Protein AF-A0A0B1SP02-F1 (afdb_monomer_lite)

pLDDT: mean 75.91, std 24.34, range [21.33, 97.94]

Radius of gyration: 20.71 Å; chains: 1; bounding box: 48×44×64 Å

Structure (mmCIF, N/CA/C/O backbone):
data_AF-A0A0B1SP02-F1
#
_entry.id   AF-A0A0B1SP02-F1
#
loop_
_atom_site.group_PDB
_atom_site.id
_atom_site.type_symbol
_atom_site.label_atom_id
_atom_site.label_alt_id
_atom_site.label_comp_id
_atom_site.label_asym_id
_atom_site.label_entity_id
_atom_site.label_seq_id
_atom_site.pdbx_PDB_ins_code
_atom_site.Cartn_x
_atom_site.Cartn_y
_atom_site.Cartn_z
_atom_site.occupancy
_atom_site.B_iso_or_equiv
_atom_site.auth_seq_id
_atom_site.auth_comp_id
_atom_site.auth_asym_id
_atom_site.auth_atom_id
_atom_site.pdbx_PDB_model_num
ATOM 1 N N . MET A 1 1 ? 10.614 -26.460 -30.421 1.00 48.06 1 MET A N 1
ATOM 2 C CA . MET A 1 1 ? 10.385 -26.130 -28.995 1.00 48.06 1 MET A CA 1
ATOM 3 C C . MET A 1 1 ? 10.003 -24.661 -28.765 1.00 48.06 1 MET A C 1
ATOM 5 O O . MET A 1 1 ? 9.219 -24.416 -27.858 1.00 48.06 1 MET A O 1
ATOM 9 N N . GLU A 1 2 ? 10.424 -23.706 -29.612 1.00 44.59 2 GLU A N 1
ATOM 10 C CA . GLU A 1 2 ? 9.964 -22.295 -29.597 1.00 44.59 2 GLU A CA 1
ATOM 11 C C . GLU A 1 2 ? 8.436 -22.105 -29.552 1.00 44.59 2 GLU A C 1
ATOM 13 O O . GLU A 1 2 ? 7.923 -21.327 -28.750 1.00 44.59 2 GLU A O 1
ATOM 18 N N . ARG A 1 3 ? 7.686 -22.821 -30.405 1.00 42.09 3 ARG A N 1
ATOM 19 C CA . ARG A 1 3 ? 6.238 -22.584 -30.576 1.00 42.09 3 ARG A CA 1
ATOM 20 C C . ARG A 1 3 ? 5.419 -22.915 -29.326 1.00 42.09 3 ARG A C 1
ATOM 22 O O . ARG A 1 3 ? 4.457 -22.214 -29.033 1.00 42.09 3 ARG A O 1
ATOM 29 N N . TYR A 1 4 ? 5.838 -23.922 -28.559 1.00 42.34 4 TYR A N 1
ATOM 30 C CA . TYR A 1 4 ? 5.204 -24.270 -27.285 1.00 42.34 4 TYR A CA 1
ATOM 31 C C . TYR A 1 4 ? 5.560 -23.269 -26.181 1.00 42.34 4 TYR A C 1
ATOM 33 O O . TYR A 1 4 ? 4.710 -22.970 -25.352 1.00 42.34 4 TYR A O 1
ATOM 41 N N . ARG A 1 5 ? 6.765 -22.675 -26.207 1.00 42.66 5 ARG A N 1
ATOM 42 C CA . ARG A 1 5 ? 7.160 -21.605 -25.274 1.00 42.66 5 ARG A CA 1
ATOM 43 C C . ARG A 1 5 ? 6.359 -20.318 -25.497 1.00 42.66 5 ARG A C 1
ATOM 45 O O . ARG A 1 5 ? 5.855 -19.763 -24.529 1.00 42.66 5 ARG A O 1
ATOM 52 N N . CYS A 1 6 ? 6.161 -19.881 -26.745 1.00 40.31 6 CYS A N 1
ATOM 53 C CA . CYS A 1 6 ? 5.329 -18.704 -27.044 1.00 40.31 6 CYS A CA 1
ATOM 54 C C . CYS A 1 6 ? 3.848 -18.906 -26.692 1.00 40.31 6 CYS A C 1
ATOM 56 O O . CYS A 1 6 ? 3.202 -17.977 -26.209 1.00 40.31 6 CYS A O 1
ATOM 58 N N . LEU A 1 7 ? 3.307 -20.107 -26.923 1.00 40.38 7 LEU A N 1
ATOM 59 C CA . LEU A 1 7 ? 1.920 -20.426 -26.584 1.00 40.38 7 LEU A CA 1
ATOM 60 C C . LEU A 1 7 ? 1.717 -20.477 -25.062 1.00 40.38 7 LEU A C 1
ATOM 62 O O . LEU A 1 7 ? 0.744 -19.922 -24.563 1.00 40.38 7 LEU A O 1
ATOM 66 N N . LEU A 1 8 ? 2.669 -21.057 -24.322 1.00 42.16 8 LEU A N 1
ATOM 67 C CA . LEU A 1 8 ? 2.633 -21.104 -22.860 1.00 42.16 8 LEU A CA 1
ATOM 68 C C . LEU A 1 8 ? 2.745 -19.700 -22.241 1.00 42.16 8 LEU A C 1
ATOM 70 O O . LEU A 1 8 ? 1.997 -19.386 -21.323 1.00 42.16 8 LEU A O 1
ATOM 74 N N . ILE A 1 9 ? 3.604 -18.826 -22.786 1.00 46.38 9 ILE A N 1
ATOM 75 C CA . ILE A 1 9 ? 3.712 -17.419 -22.356 1.00 46.38 9 ILE A CA 1
ATOM 76 C C . ILE A 1 9 ? 2.399 -16.666 -22.612 1.00 46.38 9 ILE A C 1
ATOM 78 O O . ILE A 1 9 ? 1.933 -15.949 -21.731 1.00 46.38 9 ILE A O 1
ATOM 82 N N . ARG A 1 10 ? 1.761 -16.858 -23.777 1.00 40.66 10 ARG A N 1
ATOM 83 C CA . ARG A 1 10 ? 0.455 -16.243 -24.083 1.00 40.66 10 ARG A CA 1
ATOM 84 C C . ARG A 1 10 ? -0.659 -16.744 -23.162 1.00 40.66 10 ARG A C 1
ATOM 86 O O . ARG A 1 10 ? -1.484 -15.941 -22.744 1.00 40.66 10 ARG A O 1
ATOM 93 N N . ILE A 1 11 ? -0.671 -18.032 -22.821 1.00 43.53 11 ILE A N 1
ATOM 94 C CA . ILE A 1 11 ? -1.658 -18.618 -21.901 1.00 43.53 11 ILE A CA 1
ATOM 95 C C . ILE A 1 11 ? -1.438 -18.116 -20.466 1.00 43.53 11 ILE A C 1
ATOM 97 O O . ILE A 1 11 ? -2.407 -17.757 -19.805 1.00 43.53 11 ILE A O 1
ATOM 101 N N . ILE A 1 12 ? -0.188 -18.001 -20.002 1.00 46.59 12 ILE A N 1
ATOM 102 C CA . ILE A 1 12 ? 0.132 -17.433 -18.681 1.00 46.59 12 ILE A CA 1
ATOM 103 C C . ILE A 1 12 ? -0.266 -15.951 -18.611 1.00 46.59 12 ILE A C 1
ATOM 105 O 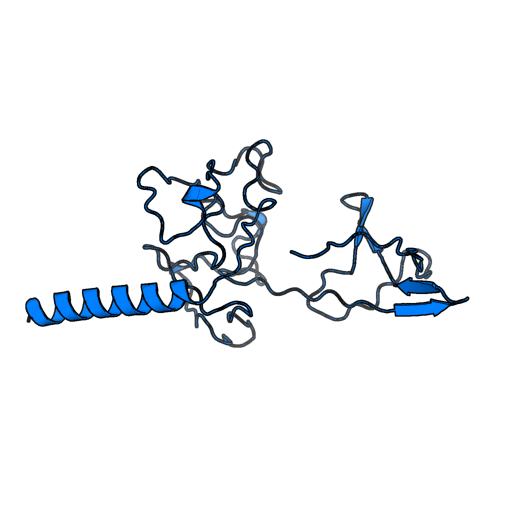O . ILE A 1 12 ?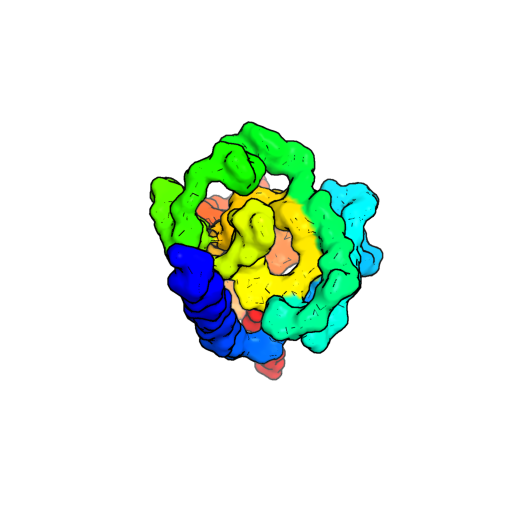 -0.875 -15.544 -17.623 1.00 46.59 12 ILE A O 1
ATOM 109 N N . LEU A 1 13 ? -0.009 -15.163 -19.667 1.00 45.91 13 LEU A N 1
ATOM 110 C CA . LEU A 1 13 ? -0.479 -13.773 -19.756 1.00 45.91 13 LEU A CA 1
ATOM 111 C C . LEU A 1 13 ? -2.013 -13.697 -19.703 1.00 45.91 13 LEU A C 1
ATOM 113 O O . LEU A 1 13 ? -2.569 -12.890 -18.970 1.00 45.91 13 LEU A O 1
ATOM 117 N N . LEU A 1 14 ? -2.712 -14.557 -20.449 1.00 39.19 14 LEU A N 1
ATOM 118 C CA . LEU A 1 14 ? -4.178 -14.582 -20.487 1.00 39.19 14 LEU A CA 1
ATOM 119 C C . LEU A 1 14 ? -4.796 -15.006 -19.145 1.00 39.19 14 LEU A C 1
ATOM 121 O O . LEU A 1 14 ? -5.800 -14.429 -18.732 1.00 39.19 14 LEU A O 1
ATOM 125 N N . MET A 1 15 ? -4.188 -15.958 -18.431 1.00 37.66 15 MET A N 1
ATOM 126 C CA . MET A 1 15 ? -4.639 -16.371 -17.096 1.00 37.66 15 MET A CA 1
ATOM 127 C C . MET A 1 15 ? -4.336 -15.314 -16.022 1.00 37.66 15 MET A C 1
ATOM 129 O O . MET A 1 15 ? -5.154 -15.122 -15.121 1.00 37.66 15 MET A O 1
ATOM 133 N N . SER A 1 16 ? -3.221 -14.575 -16.125 1.00 45.53 16 SER A N 1
ATOM 134 C CA . SER A 1 16 ? -2.944 -13.453 -15.214 1.00 45.53 16 SER A CA 1
ATOM 135 C C . SER A 1 16 ? -3.920 -12.294 -15.447 1.00 45.53 16 SER A C 1
ATOM 137 O O . SER A 1 16 ? -4.426 -11.717 -14.487 1.00 45.53 16 SER A O 1
ATOM 139 N N . VAL A 1 17 ? -4.260 -12.004 -16.708 1.00 44.41 17 VAL A N 1
ATOM 140 C CA . VAL A 1 17 ? -5.258 -10.989 -17.083 1.00 44.41 17 VAL A CA 1
ATOM 141 C C . VAL A 1 17 ? -6.661 -11.370 -16.590 1.00 44.41 17 VAL A C 1
ATOM 143 O O . VAL A 1 17 ? -7.401 -10.497 -16.137 1.00 44.41 17 VAL A O 1
ATOM 146 N N . TRP A 1 18 ? -7.018 -12.660 -16.587 1.00 38.94 18 TRP A N 1
ATOM 147 C CA . TRP A 1 18 ? -8.328 -13.117 -16.105 1.00 38.94 18 TRP A CA 1
ATOM 148 C C . TRP A 1 18 ? -8.508 -12.929 -14.591 1.00 38.94 18 TRP A C 1
ATOM 150 O O . TRP A 1 18 ? -9.568 -12.480 -14.152 1.00 38.94 18 TRP A O 1
ATOM 160 N N . ASN A 1 19 ? -7.467 -13.166 -13.784 1.00 44.78 19 ASN A N 1
ATOM 161 C CA . ASN A 1 19 ? -7.526 -12.889 -12.342 1.00 44.78 19 ASN A CA 1
ATOM 162 C C . ASN A 1 19 ? -7.649 -11.385 -12.026 1.00 44.78 19 ASN A C 1
ATOM 164 O O . ASN A 1 19 ? -8.236 -11.021 -11.009 1.00 44.78 19 ASN A O 1
ATOM 168 N N . HIS A 1 20 ? -7.173 -10.500 -12.909 1.00 48.28 20 HIS A N 1
ATOM 169 C CA . HIS A 1 20 ? -7.352 -9.051 -12.763 1.00 48.28 20 HIS A CA 1
ATOM 170 C C . HIS A 1 20 ? -8.767 -8.560 -13.099 1.00 48.28 20 HIS A C 1
ATOM 172 O O . HIS A 1 20 ? -9.201 -7.544 -12.555 1.00 48.28 20 HIS A O 1
ATOM 178 N N . LEU A 1 21 ? -9.496 -9.264 -13.970 1.00 46.44 21 LEU A N 1
ATOM 179 C CA . LEU A 1 21 ? -10.847 -8.882 -14.400 1.00 46.44 21 LEU A CA 1
ATOM 180 C C . LEU A 1 21 ? -11.916 -9.092 -13.315 1.00 46.44 21 LEU A C 1
ATOM 182 O O . LEU A 1 21 ? -12.944 -8.422 -13.350 1.00 46.44 21 LEU A O 1
ATOM 186 N N . LEU A 1 22 ? -11.675 -9.969 -12.335 1.00 46.00 22 LEU A N 1
ATOM 187 C CA . LEU A 1 22 ? -12.639 -10.287 -11.271 1.00 46.00 22 LEU A CA 1
ATOM 188 C C . LEU A 1 22 ? -12.613 -9.308 -10.085 1.00 46.00 22 LEU A C 1
ATOM 190 O O . LEU A 1 22 ? -13.524 -9.314 -9.261 1.00 46.00 22 LEU A O 1
ATOM 194 N N . CYS A 1 23 ? -11.619 -8.420 -10.007 1.00 49.22 23 CYS A N 1
ATOM 195 C CA . CYS A 1 23 ? -11.538 -7.395 -8.966 1.00 49.22 23 CYS A CA 1
ATOM 196 C C . CYS A 1 23 ? -12.278 -6.111 -9.395 1.00 49.22 23 CYS A C 1
ATOM 198 O O . CYS A 1 23 ? -11.725 -5.011 -9.419 1.00 49.22 23 CYS A O 1
ATOM 200 N N . THR A 1 24 ? -13.549 -6.239 -9.783 1.00 50.03 24 THR A N 1
ATOM 201 C CA . THR A 1 24 ? -14.424 -5.102 -10.099 1.00 50.03 24 THR A CA 1
ATOM 202 C C . THR A 1 24 ? -14.937 -4.440 -8.824 1.00 50.03 24 THR A C 1
ATOM 204 O O . THR A 1 24 ? -16.084 -4.627 -8.428 1.00 50.03 24 THR A O 1
ATOM 207 N N . ALA A 1 25 ? -14.110 -3.597 -8.212 1.00 49.59 25 ALA A N 1
ATOM 208 C CA . ALA A 1 25 ? -14.614 -2.487 -7.415 1.00 49.59 25 ALA A CA 1
ATOM 209 C C . ALA A 1 25 ? -14.549 -1.219 -8.278 1.00 49.59 25 ALA A C 1
ATOM 211 O O . ALA A 1 25 ? -13.492 -0.840 -8.779 1.00 49.59 25 ALA A O 1
ATOM 212 N N . LYS A 1 26 ? -15.688 -0.540 -8.460 1.00 53.91 26 LYS A N 1
ATOM 213 C CA . LYS A 1 26 ? -15.774 0.785 -9.109 1.00 53.91 26 LYS A CA 1
ATOM 214 C C . LYS A 1 26 ? -15.069 1.897 -8.308 1.00 53.91 26 LYS A C 1
ATOM 216 O O . LYS A 1 26 ? -15.103 3.048 -8.727 1.00 53.91 26 LYS A O 1
ATOM 221 N N . MET A 1 27 ? -14.439 1.576 -7.177 1.00 67.12 27 MET A N 1
ATOM 222 C CA . MET A 1 27 ? -13.755 2.545 -6.327 1.00 67.12 27 MET A CA 1
ATOM 223 C C . MET A 1 27 ? -12.304 2.710 -6.770 1.00 67.12 27 MET A C 1
ATOM 225 O O . MET A 1 27 ? -11.478 1.809 -6.632 1.00 67.12 27 MET A O 1
ATOM 229 N N . ILE A 1 28 ? -12.003 3.880 -7.326 1.00 83.62 28 ILE A N 1
ATOM 230 C CA . ILE A 1 28 ? -10.641 4.296 -7.645 1.00 83.62 28 ILE A CA 1
ATOM 231 C C . ILE A 1 28 ? -10.053 4.934 -6.386 1.00 83.62 28 ILE A C 1
ATOM 233 O O . ILE A 1 28 ? -10.572 5.937 -5.900 1.00 83.62 28 ILE A O 1
ATOM 237 N N . HIS A 1 29 ? -8.947 4.391 -5.875 1.00 89.44 29 HIS A N 1
ATOM 238 C CA . HIS A 1 29 ? -8.263 4.973 -4.717 1.00 89.44 29 HIS A CA 1
ATOM 239 C C . HIS A 1 29 ? -7.781 6.402 -5.030 1.00 89.44 29 HIS A C 1
ATOM 241 O O . HIS A 1 29 ? -7.229 6.676 -6.099 1.00 89.44 29 HIS A O 1
ATOM 247 N N . LYS A 1 30 ? -8.024 7.342 -4.109 1.00 89.44 30 LYS A N 1
ATOM 24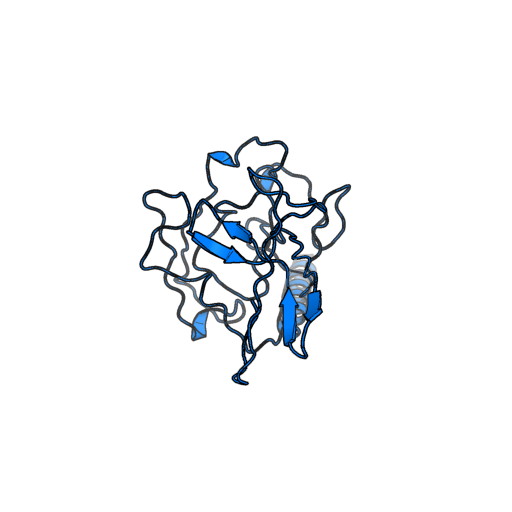8 C CA . LYS A 1 30 ? -7.639 8.762 -4.253 1.00 89.44 30 LYS A CA 1
ATOM 249 C C . LYS A 1 30 ? -6.462 9.125 -3.352 1.00 89.44 30 LYS A C 1
ATOM 251 O O . LYS A 1 30 ? -5.454 9.635 -3.832 1.00 89.44 30 LYS A O 1
ATOM 256 N N . LYS A 1 31 ? -6.534 8.755 -2.068 1.00 88.44 31 LYS A N 1
ATOM 257 C CA . LYS A 1 31 ? -5.487 9.034 -1.065 1.00 88.44 31 LYS A CA 1
ATOM 258 C C . LYS A 1 31 ? -4.115 8.468 -1.452 1.00 88.44 31 LYS A C 1
ATOM 260 O O . LYS A 1 31 ? -3.083 9.055 -1.146 1.00 88.44 31 LYS A O 1
ATOM 265 N N . CYS A 1 32 ? -4.082 7.347 -2.172 1.00 89.81 32 CYS A N 1
ATOM 266 C CA . CYS A 1 32 ? -2.833 6.712 -2.594 1.00 89.81 32 CYS A CA 1
ATOM 267 C C . CYS A 1 32 ? -2.191 7.344 -3.843 1.00 89.81 32 CYS A C 1
ATOM 269 O O . CYS A 1 32 ? -1.170 6.828 -4.290 1.00 89.81 32 CYS A O 1
ATOM 271 N N . ARG A 1 33 ? -2.755 8.420 -4.409 1.00 93.94 33 ARG A N 1
ATOM 272 C CA . ARG A 1 33 ? -2.275 9.087 -5.638 1.00 93.94 33 ARG A CA 1
ATOM 273 C C . ARG A 1 33 ? -2.034 10.591 -5.484 1.00 93.94 33 ARG A C 1
ATOM 275 O O . ARG A 1 33 ? -1.841 11.268 -6.480 1.00 93.94 33 ARG A O 1
ATOM 282 N N . VAL A 1 34 ? -2.041 11.107 -4.259 1.00 92.69 34 VAL A N 1
ATOM 283 C CA . VAL A 1 34 ? -1.792 12.527 -3.963 1.00 92.69 34 VAL A CA 1
ATOM 284 C C . VAL A 1 34 ? -0.390 12.934 -4.452 1.00 92.69 34 VAL A C 1
ATOM 286 O O . VAL A 1 34 ? 0.593 12.291 -4.080 1.00 92.69 34 VAL A O 1
ATOM 289 N N . THR A 1 35 ? -0.298 13.958 -5.307 1.00 93.94 35 THR A N 1
ATOM 290 C CA . THR A 1 35 ? 0.947 14.370 -5.996 1.00 93.94 35 THR A CA 1
ATOM 291 C C . THR A 1 35 ? 1.489 15.728 -5.558 1.00 93.94 35 THR A C 1
ATOM 293 O O . THR A 1 35 ? 2.635 16.044 -5.851 1.00 93.94 35 THR A O 1
ATOM 296 N N . ASP A 1 36 ? 0.671 16.545 -4.906 1.00 94.25 36 ASP A N 1
ATOM 297 C CA . ASP A 1 36 ? 0.972 17.913 -4.468 1.00 94.25 36 ASP A CA 1
ATOM 298 C C . ASP A 1 36 ? 1.829 17.969 -3.196 1.00 94.25 36 ASP A C 1
ATOM 300 O O . ASP A 1 36 ? 2.433 18.998 -2.897 1.00 94.25 36 ASP A O 1
ATOM 304 N N . VAL A 1 37 ? 1.947 16.850 -2.479 1.00 93.56 37 VAL A N 1
ATOM 305 C CA . VAL A 1 37 ? 2.793 16.718 -1.287 1.00 93.56 37 VAL A CA 1
ATOM 306 C C . VAL A 1 37 ? 3.823 15.599 -1.460 1.00 93.56 37 VAL A C 1
ATOM 308 O O . VAL A 1 37 ? 3.554 14.609 -2.153 1.00 93.56 37 VAL A O 1
ATOM 311 N N . PRO A 1 38 ? 5.006 15.709 -0.825 1.00 94.88 38 PRO A N 1
ATOM 312 C CA . PRO A 1 38 ? 5.968 14.620 -0.825 1.00 94.88 38 PRO A CA 1
ATOM 313 C C . PRO A 1 38 ? 5.382 13.394 -0.119 1.00 94.88 38 PRO A C 1
ATOM 315 O O . PRO A 1 38 ? 4.604 13.489 0.834 1.00 94.88 38 PRO A O 1
ATOM 318 N N . TYR A 1 39 ? 5.790 12.213 -0.570 1.00 94.62 39 TYR A N 1
ATOM 319 C CA . TYR A 1 39 ? 5.415 10.952 0.039 1.00 94.62 39 TYR A CA 1
ATOM 320 C C . TYR A 1 39 ? 5.843 10.919 1.510 1.00 94.62 39 TYR A C 1
ATOM 322 O O . TYR A 1 39 ? 6.894 11.448 1.881 1.00 94.62 39 TYR A O 1
ATOM 330 N N . LEU A 1 40 ? 5.028 10.278 2.347 1.00 89.75 40 LEU A N 1
ATOM 331 C CA . LEU A 1 40 ? 5.180 10.256 3.799 1.00 89.75 40 LEU A CA 1
ATOM 332 C C . LEU A 1 40 ? 6.626 9.951 4.236 1.00 89.75 40 LEU A C 1
ATOM 334 O O . LEU A 1 40 ? 7.206 8.948 3.824 1.00 89.75 40 LEU A O 1
ATOM 338 N N . ARG A 1 41 ? 7.180 10.812 5.104 1.00 87.12 41 ARG A N 1
ATOM 339 C CA . ARG A 1 41 ? 8.559 10.756 5.645 1.00 87.12 41 ARG A CA 1
ATOM 340 C C . ARG A 1 41 ? 9.686 10.856 4.605 1.00 87.12 41 ARG A C 1
ATOM 342 O O . ARG A 1 41 ? 10.856 10.740 4.966 1.00 87.12 41 ARG A O 1
ATOM 349 N N . SER A 1 42 ? 9.366 11.135 3.346 1.00 91.50 42 SER A N 1
ATOM 350 C CA . SER A 1 42 ? 10.348 11.526 2.337 1.00 91.50 42 SER A CA 1
ATOM 351 C C . SER A 1 42 ? 10.539 13.048 2.334 1.00 91.50 42 SER A C 1
ATOM 353 O O . SER A 1 42 ? 9.638 13.795 2.709 1.00 91.50 42 SER A O 1
ATOM 355 N N . LYS A 1 43 ? 11.721 13.520 1.915 1.00 88.19 43 LYS A N 1
ATOM 356 C CA . LYS A 1 43 ? 11.994 14.964 1.788 1.00 88.19 43 LYS A CA 1
ATOM 357 C C . LYS A 1 43 ? 11.531 15.538 0.447 1.00 88.19 43 LYS A C 1
ATOM 359 O O . LYS A 1 43 ? 11.147 16.696 0.384 1.00 88.19 43 LYS A O 1
ATOM 364 N N . ASN A 1 44 ? 11.621 14.751 -0.622 1.00 93.94 44 ASN A N 1
ATOM 365 C CA . ASN A 1 44 ? 11.490 15.232 -1.999 1.00 93.94 44 ASN A CA 1
ATOM 366 C C . ASN A 1 44 ? 10.991 14.154 -2.979 1.00 93.94 44 ASN A C 1
ATOM 368 O O . ASN A 1 44 ? 11.209 14.278 -4.182 1.00 93.94 44 ASN A O 1
ATOM 372 N N . VAL A 1 45 ? 10.358 13.082 -2.491 1.00 96.44 45 VAL A N 1
ATOM 373 C CA . VAL A 1 45 ? 9.812 12.036 -3.366 1.00 96.44 45 VAL A CA 1
ATOM 374 C C . VAL A 1 45 ? 8.344 12.326 -3.607 1.00 96.44 45 VAL A C 1
ATOM 376 O O . VAL A 1 45 ? 7.543 12.249 -2.684 1.00 96.44 45 VAL A O 1
ATOM 379 N N . PHE A 1 46 ? 7.982 12.627 -4.846 1.00 97.12 46 PHE A N 1
ATOM 380 C CA . PHE A 1 46 ? 6.600 12.877 -5.247 1.00 97.12 46 PHE A CA 1
ATOM 381 C C . PHE A 1 46 ? 6.072 11.704 -6.060 1.00 97.12 46 PHE A C 1
ATOM 383 O O . PHE A 1 46 ? 6.829 11.020 -6.748 1.00 97.12 46 PHE A O 1
ATOM 390 N N . ARG A 1 47 ? 4.767 11.453 -5.978 1.00 97.62 47 ARG A N 1
ATOM 391 C CA . ARG A 1 47 ? 4.133 10.439 -6.821 1.00 97.62 47 ARG A CA 1
ATOM 392 C C . ARG A 1 47 ? 4.061 10.939 -8.261 1.00 97.62 47 ARG A C 1
ATOM 394 O O . ARG A 1 47 ? 3.791 12.110 -8.506 1.00 97.62 47 ARG A O 1
ATOM 401 N N . PHE A 1 48 ? 4.248 10.033 -9.211 1.00 97.94 48 PHE A N 1
ATOM 402 C CA . PHE A 1 48 ? 3.921 10.271 -10.610 1.00 97.94 48 PHE A CA 1
ATOM 403 C C . PHE A 1 48 ? 2.407 10.448 -10.760 1.00 97.94 48 PHE A C 1
ATOM 405 O O . PHE A 1 48 ? 1.632 9.683 -10.181 1.00 97.94 48 PHE A O 1
ATOM 412 N N . ASN A 1 49 ? 1.983 11.442 -11.539 1.00 97.50 49 ASN A N 1
ATOM 413 C CA . ASN A 1 49 ? 0.566 11.705 -11.750 1.00 97.50 49 ASN A CA 1
ATOM 414 C C . ASN A 1 49 ? -0.092 10.561 -12.530 1.00 97.50 49 ASN A C 1
ATOM 416 O O . ASN A 1 49 ? 0.304 10.246 -13.650 1.00 97.50 49 ASN A O 1
ATOM 420 N N . VAL A 1 50 ? -1.116 9.947 -11.944 1.00 97.50 50 VAL A N 1
ATOM 421 C CA . VAL A 1 50 ? -1.886 8.876 -12.582 1.00 97.50 50 VAL A CA 1
ATOM 422 C C . VAL A 1 50 ? -3.318 9.370 -12.753 1.00 97.50 50 VAL A C 1
ATOM 424 O O . VAL A 1 50 ? -4.051 9.373 -11.760 1.00 97.50 50 VAL A O 1
ATOM 427 N N . PRO A 1 51 ? -3.730 9.765 -13.972 1.00 96.00 51 PRO A N 1
ATOM 428 C CA . PRO A 1 51 ? -5.121 10.097 -14.274 1.00 96.00 51 PRO A CA 1
ATOM 429 C C . PRO A 1 51 ? -6.066 8.943 -13.926 1.00 96.00 51 PRO A C 1
ATOM 431 O O . PRO A 1 51 ? -5.665 7.776 -13.963 1.00 96.00 51 PRO A O 1
ATOM 434 N N . ASP A 1 52 ? -7.317 9.248 -13.580 1.00 95.25 52 ASP A N 1
ATOM 435 C CA . ASP A 1 52 ? -8.292 8.250 -13.114 1.00 95.25 52 ASP A CA 1
ATOM 436 C C . ASP A 1 52 ? -8.505 7.118 -14.132 1.00 95.25 52 ASP A C 1
ATOM 438 O O . ASP A 1 52 ? -8.546 5.939 -13.774 1.00 95.25 52 ASP A O 1
ATOM 442 N N . GLU A 1 53 ? -8.546 7.465 -15.413 1.00 95.00 53 GLU A N 1
ATOM 443 C CA . GLU A 1 53 ? -8.680 6.560 -16.548 1.00 95.00 53 GLU A CA 1
ATOM 444 C C . GLU A 1 53 ? -7.464 5.639 -16.741 1.00 95.00 53 GLU A C 1
ATOM 446 O O . GLU A 1 53 ? -7.586 4.577 -17.351 1.00 95.00 53 GLU A O 1
ATOM 451 N N . LYS A 1 54 ? -6.302 5.993 -16.174 1.00 96.69 54 LYS A N 1
ATOM 452 C CA . LYS A 1 54 ? -5.054 5.217 -16.243 1.00 96.69 54 LYS A CA 1
ATOM 453 C C . LYS A 1 54 ? -4.750 4.419 -14.972 1.00 96.69 54 LYS A C 1
ATOM 455 O O . LYS A 1 54 ? -3.733 3.720 -14.916 1.00 96.69 54 LYS A O 1
ATOM 460 N N . VAL A 1 55 ? -5.610 4.474 -13.949 1.00 95.88 55 VAL A N 1
ATOM 461 C CA . VAL A 1 55 ? -5.368 3.770 -12.674 1.00 95.88 55 VAL A CA 1
ATOM 462 C C . VAL A 1 55 ? -5.358 2.255 -12.855 1.00 95.88 55 VAL A C 1
ATOM 464 O O . VAL A 1 55 ? -4.517 1.569 -12.273 1.00 95.88 55 VAL A O 1
ATOM 467 N N . ARG A 1 56 ? -6.261 1.709 -13.672 1.00 94.56 56 ARG A N 1
ATOM 468 C CA . ARG A 1 56 ? -6.349 0.259 -13.887 1.00 94.56 56 ARG A CA 1
ATOM 469 C C . ARG A 1 56 ? -5.139 -0.255 -14.658 1.00 94.56 56 ARG A C 1
ATOM 471 O O . ARG A 1 56 ? -4.853 0.234 -15.745 1.00 94.56 56 ARG A O 1
ATOM 478 N N . TRP A 1 57 ? -4.495 -1.303 -14.144 1.00 94.44 57 TRP A N 1
ATOM 479 C CA . TRP A 1 57 ? -3.337 -1.936 -14.788 1.00 94.44 57 TRP A CA 1
ATOM 480 C C . TRP A 1 57 ? -3.621 -2.440 -16.205 1.00 94.44 57 TRP A C 1
ATOM 482 O O . TRP A 1 57 ? -2.730 -2.386 -17.044 1.00 94.44 57 TRP A O 1
ATOM 492 N N . SER A 1 58 ? -4.861 -2.860 -16.482 1.00 93.75 58 SER A N 1
ATOM 493 C CA . SER A 1 58 ? -5.301 -3.298 -17.812 1.00 93.75 58 SER A CA 1
ATOM 494 C C . SER A 1 58 ? -5.329 -2.185 -18.860 1.00 93.75 58 SER A C 1
ATOM 496 O O . SER A 1 58 ? -5.365 -2.478 -20.049 1.00 93.75 58 SER A O 1
ATOM 498 N N . VAL A 1 59 ? -5.328 -0.917 -18.439 1.00 96.25 59 VAL A N 1
ATOM 499 C CA . VAL A 1 59 ? -5.223 0.220 -19.351 1.00 96.25 59 VAL A CA 1
ATOM 500 C C . VAL A 1 59 ? -3.749 0.469 -19.636 1.00 96.25 59 VAL A C 1
ATOM 502 O O . VAL A 1 59 ? -2.948 0.643 -18.708 1.00 96.25 59 VAL A O 1
ATOM 505 N N . GLU A 1 60 ? -3.402 0.501 -20.920 1.00 96.31 60 GLU A N 1
ATOM 506 C CA . GLU A 1 60 ? -2.060 0.841 -21.379 1.00 96.31 60 GLU A CA 1
ATOM 507 C C . GLU A 1 60 ? -1.683 2.259 -20.945 1.00 96.31 60 GLU A C 1
ATOM 509 O O . GLU A 1 60 ? -2.467 3.211 -21.064 1.00 96.31 60 GLU A O 1
ATOM 514 N N . PHE A 1 61 ? -0.467 2.395 -20.427 1.00 97.44 61 PHE A N 1
ATOM 515 C CA . PHE A 1 61 ? 0.089 3.676 -20.008 1.00 97.44 61 PHE A CA 1
ATOM 516 C C . PHE A 1 61 ? 1.614 3.665 -20.220 1.00 97.44 61 PHE A C 1
ATOM 518 O O . PHE A 1 61 ? 2.354 3.531 -19.246 1.00 97.44 61 PHE A O 1
ATOM 525 N N . PRO A 1 62 ? 2.090 3.687 -21.482 1.00 96.94 62 PRO A N 1
ATOM 526 C CA . PRO A 1 62 ? 3.513 3.529 -21.813 1.00 96.94 62 PRO A CA 1
ATOM 527 C C . PRO A 1 62 ? 4.443 4.550 -21.142 1.00 96.94 62 PRO A C 1
ATOM 529 O O . PRO A 1 62 ? 5.579 4.235 -20.810 1.00 96.94 62 PRO A O 1
ATOM 532 N N . GLU A 1 63 ? 3.952 5.763 -20.908 1.00 97.31 63 GLU A N 1
ATOM 533 C CA . GLU A 1 63 ? 4.657 6.864 -20.252 1.00 97.31 63 GLU A CA 1
ATOM 534 C C . GLU A 1 63 ? 4.703 6.744 -18.717 1.00 97.31 63 GLU A C 1
ATOM 536 O O . GLU A 1 63 ? 5.296 7.591 -18.046 1.00 97.31 63 GLU A O 1
ATOM 541 N N . TYR A 1 64 ? 4.082 5.708 -18.140 1.00 97.44 64 TYR A N 1
ATOM 542 C CA . TYR A 1 64 ? 4.050 5.489 -16.698 1.00 97.44 64 TYR A CA 1
ATOM 543 C C . TYR A 1 64 ? 5.442 5.168 -16.150 1.00 97.44 64 TYR A C 1
ATOM 545 O O . TYR A 1 64 ? 5.885 4.020 -16.160 1.00 97.44 64 TYR A O 1
ATOM 553 N N . ASN A 1 65 ? 6.101 6.188 -15.601 1.00 96.44 65 ASN A N 1
ATOM 554 C CA . ASN A 1 65 ? 7.437 6.078 -15.024 1.00 96.44 65 ASN A CA 1
ATOM 555 C C . ASN A 1 65 ? 7.470 6.590 -13.571 1.00 96.44 65 ASN A C 1
ATOM 557 O O . ASN A 1 65 ? 8.004 7.665 -13.288 1.00 96.44 65 ASN A O 1
ATOM 561 N N . PRO A 1 66 ? 6.840 5.865 -12.631 1.00 97.44 66 PRO A N 1
ATOM 562 C CA . PRO A 1 66 ? 6.830 6.239 -11.221 1.00 97.44 66 PRO A CA 1
ATOM 563 C C . PRO A 1 66 ? 8.225 6.147 -10.579 1.00 97.44 66 PRO A C 1
ATOM 565 O O . PRO A 1 66 ? 8.952 5.184 -10.843 1.00 97.44 66 PRO A O 1
ATOM 568 N N . PRO A 1 67 ? 8.582 7.066 -9.662 1.00 97.19 67 PRO A N 1
ATOM 569 C CA . PRO A 1 67 ? 9.816 6.938 -8.900 1.00 97.19 67 PRO A CA 1
ATOM 570 C C . PRO A 1 67 ? 9.798 5.679 -8.027 1.00 97.19 67 PRO A C 1
ATOM 572 O O . PRO A 1 67 ? 8.757 5.291 -7.490 1.00 97.19 67 PRO A O 1
ATOM 575 N N . ASP A 1 68 ? 10.962 5.048 -7.880 1.00 96.69 68 ASP A N 1
ATOM 576 C CA . ASP A 1 68 ? 11.166 3.890 -7.010 1.00 96.69 68 ASP A CA 1
ATOM 577 C C . ASP A 1 68 ? 11.691 4.348 -5.650 1.00 96.69 68 ASP A C 1
ATOM 579 O O . ASP A 1 68 ? 12.788 4.899 -5.544 1.00 96.69 68 ASP A O 1
ATOM 583 N N . TYR A 1 69 ? 10.884 4.157 -4.608 1.00 96.25 69 TYR A N 1
ATOM 584 C CA . TYR A 1 69 ? 11.212 4.610 -3.269 1.00 96.25 69 TYR A CA 1
ATOM 585 C C . TYR A 1 69 ? 10.890 3.557 -2.213 1.00 96.25 69 TYR A C 1
ATOM 587 O O . TYR A 1 69 ? 9.781 3.031 -2.108 1.00 96.25 69 TYR A O 1
ATOM 595 N N . THR A 1 70 ? 11.876 3.299 -1.362 1.00 95.50 70 THR A N 1
ATOM 596 C CA . THR A 1 70 ? 11.721 2.589 -0.093 1.00 95.50 70 THR A CA 1
ATOM 597 C C . THR A 1 70 ? 12.414 3.418 0.979 1.00 95.50 70 THR A C 1
ATOM 599 O O . THR A 1 70 ? 13.550 3.850 0.790 1.00 95.50 70 THR A O 1
ATOM 602 N N . ASP A 1 71 ? 11.725 3.663 2.090 1.00 94.25 71 ASP A N 1
ATOM 603 C CA . ASP A 1 71 ? 12.236 4.472 3.192 1.00 94.25 71 ASP A CA 1
ATOM 604 C C . ASP A 1 71 ? 13.530 3.844 3.749 1.00 94.25 71 ASP A C 1
ATOM 606 O O . ASP A 1 71 ? 13.513 2.671 4.145 1.00 94.25 71 ASP A O 1
ATOM 610 N N . PRO A 1 72 ? 14.646 4.597 3.825 1.00 94.19 72 PRO A N 1
ATOM 611 C CA . PRO A 1 72 ? 15.900 4.107 4.392 1.00 94.19 72 PRO A CA 1
ATOM 612 C C . PRO A 1 72 ? 15.752 3.524 5.803 1.00 94.19 72 PRO A C 1
ATOM 614 O O . PRO A 1 72 ? 16.471 2.597 6.169 1.00 94.19 72 PRO A O 1
ATOM 617 N N . ASN A 1 73 ? 14.782 4.006 6.588 1.00 91.44 73 ASN A N 1
ATOM 618 C CA . ASN A 1 73 ? 14.513 3.500 7.932 1.00 91.44 73 ASN A CA 1
ATOM 619 C C . ASN A 1 73 ? 13.934 2.080 7.951 1.00 91.44 73 ASN A C 1
ATOM 621 O O . ASN A 1 73 ? 13.995 1.430 8.995 1.00 91.44 73 ASN A O 1
ATOM 625 N N . ALA A 1 74 ? 13.372 1.598 6.840 1.00 89.31 74 ALA A N 1
ATOM 626 C CA . ALA A 1 74 ? 12.884 0.228 6.706 1.00 89.31 74 ALA A CA 1
ATOM 627 C C . ALA A 1 74 ? 13.998 -0.753 6.294 1.00 89.31 74 ALA A C 1
ATOM 629 O O . ALA A 1 74 ? 13.864 -1.960 6.495 1.00 89.31 74 ALA A O 1
ATOM 630 N N . LEU A 1 75 ? 15.117 -0.265 5.747 1.00 91.44 75 LEU A N 1
ATOM 631 C CA . LEU A 1 75 ? 16.192 -1.123 5.252 1.00 91.44 75 LEU A CA 1
ATOM 632 C C . LEU A 1 75 ? 16.881 -1.875 6.404 1.00 91.44 75 LEU A C 1
ATOM 634 O O . LEU A 1 75 ? 17.248 -1.298 7.429 1.00 91.44 75 LEU A O 1
ATOM 638 N N . GLY A 1 76 ? 17.029 -3.194 6.244 1.00 89.06 76 GLY A N 1
ATOM 639 C CA . GLY A 1 76 ? 17.709 -4.069 7.208 1.00 89.06 76 GLY A CA 1
ATOM 640 C C . GLY A 1 76 ? 16.980 -4.279 8.542 1.00 89.06 76 GLY A C 1
ATOM 641 O O . GLY A 1 76 ? 17.540 -4.879 9.460 1.00 89.06 76 GLY A O 1
ATOM 642 N N . LYS A 1 77 ? 15.741 -3.798 8.697 1.00 92.19 77 LYS A N 1
ATOM 643 C CA . LYS A 1 77 ? 14.978 -3.984 9.938 1.00 92.19 77 LYS A CA 1
ATOM 644 C C . LYS A 1 77 ? 14.339 -5.369 9.994 1.00 92.19 77 LYS A C 1
ATOM 646 O O . LYS A 1 77 ? 13.776 -5.834 9.015 1.00 92.19 77 LYS A O 1
ATOM 651 N N . LYS A 1 78 ? 14.315 -5.989 11.182 1.00 91.25 78 LYS A N 1
ATOM 652 C CA . LYS A 1 78 ? 13.693 -7.315 11.406 1.00 91.25 78 LYS A CA 1
ATOM 653 C C . LYS A 1 78 ? 12.196 -7.364 11.056 1.00 91.25 78 LYS A C 1
ATOM 655 O O . LYS A 1 78 ? 11.677 -8.414 10.691 1.00 91.25 78 LYS A O 1
ATOM 660 N N . TRP A 1 79 ? 11.495 -6.239 11.199 1.00 88.12 79 TRP A N 1
ATOM 661 C CA . TRP A 1 79 ? 10.071 -6.112 10.871 1.00 88.12 79 TRP A CA 1
ATOM 662 C C . TRP A 1 79 ? 9.815 -5.814 9.389 1.00 88.12 79 TRP A C 1
ATOM 664 O O . TRP A 1 79 ? 8.663 -5.840 8.965 1.00 88.12 79 TRP A O 1
ATOM 674 N N . ALA A 1 80 ? 10.855 -5.532 8.608 1.00 93.75 80 ALA A N 1
ATOM 675 C CA . ALA A 1 80 ? 10.749 -5.232 7.193 1.00 93.75 80 ALA A CA 1
ATOM 676 C C . ALA A 1 80 ? 11.275 -6.404 6.366 1.00 93.75 80 ALA A C 1
ATOM 678 O O . ALA A 1 80 ? 12.140 -7.167 6.794 1.00 93.75 80 ALA A O 1
ATOM 679 N N . ASP A 1 81 ? 10.737 -6.555 5.165 1.00 95.38 81 ASP A N 1
ATOM 680 C CA . ASP A 1 81 ? 11.257 -7.520 4.210 1.00 95.38 81 ASP A CA 1
ATOM 681 C C . ASP A 1 81 ? 12.612 -7.049 3.642 1.00 95.38 81 ASP A C 1
ATOM 683 O O . ASP A 1 81 ? 12.914 -5.847 3.619 1.00 95.38 81 ASP A O 1
ATOM 687 N N . PRO A 1 82 ? 13.452 -7.969 3.154 1.00 95.12 82 PRO A N 1
ATOM 688 C CA . PRO A 1 82 ? 14.593 -7.595 2.332 1.00 95.12 82 PRO A CA 1
ATOM 689 C C . PRO A 1 82 ? 14.128 -7.062 0.961 1.00 95.12 82 PRO A C 1
ATOM 691 O O . PRO A 1 82 ? 12.930 -7.015 0.658 1.00 95.12 82 PRO A O 1
ATOM 694 N N . ASP A 1 83 ? 15.070 -6.640 0.116 1.00 93.62 83 ASP A N 1
ATOM 695 C CA . ASP A 1 83 ? 14.750 -6.356 -1.287 1.00 93.62 83 ASP A CA 1
ATOM 696 C C . ASP A 1 83 ? 14.159 -7.602 -1.965 1.00 93.62 83 ASP A C 1
ATOM 698 O O . ASP A 1 83 ? 14.556 -8.731 -1.649 1.00 93.62 83 ASP A O 1
ATOM 702 N N . VAL A 1 84 ? 13.225 -7.396 -2.900 1.00 93.31 84 VAL A N 1
ATOM 703 C CA . VAL A 1 84 ? 12.475 -8.475 -3.555 1.00 93.31 84 VAL A CA 1
ATOM 704 C C . VAL A 1 84 ? 13.394 -9.541 -4.165 1.00 93.31 84 VAL A C 1
ATOM 706 O O . VAL A 1 84 ? 13.100 -10.727 -4.049 1.00 93.31 84 VAL A O 1
ATOM 709 N N . LYS A 1 85 ? 14.537 -9.137 -4.744 1.00 91.62 85 LYS A N 1
ATOM 710 C CA . LYS A 1 85 ? 15.478 -10.038 -5.433 1.00 91.62 85 LYS A CA 1
ATOM 711 C C . LYS A 1 85 ? 16.335 -10.846 -4.460 1.00 91.62 85 LYS A C 1
ATOM 713 O O . LYS A 1 85 ? 16.883 -11.879 -4.826 1.00 91.62 85 LYS A O 1
ATOM 718 N N . SER A 1 86 ? 16.455 -10.373 -3.223 1.00 90.88 86 SER A N 1
ATOM 719 C CA . SER A 1 86 ? 17.245 -11.021 -2.170 1.00 90.88 86 SER A CA 1
ATOM 720 C C . SER A 1 86 ? 16.411 -11.912 -1.246 1.00 90.88 86 SER A C 1
ATOM 722 O O . SER A 1 86 ? 16.957 -12.790 -0.576 1.00 90.88 86 SER A O 1
ATOM 724 N N . GLY A 1 87 ? 15.093 -11.709 -1.197 1.00 88.12 87 GLY A N 1
ATOM 725 C CA . GLY A 1 87 ? 14.189 -12.530 -0.399 1.00 88.12 87 GLY A CA 1
ATOM 726 C C . GLY A 1 87 ? 13.689 -13.777 -1.128 1.00 88.12 87 GLY A C 1
ATOM 727 O O . GLY A 1 87 ? 13.625 -13.838 -2.352 1.00 88.12 87 GLY A O 1
ATOM 728 N N . LYS A 1 88 ? 13.287 -14.783 -0.347 1.00 93.06 88 LYS A N 1
ATOM 729 C CA . LYS A 1 88 ? 12.517 -15.936 -0.824 1.00 93.06 88 LYS A CA 1
ATOM 730 C C . LYS A 1 88 ? 11.119 -15.819 -0.243 1.00 93.06 88 LYS A C 1
ATOM 732 O O . LYS A 1 88 ? 10.960 -15.941 0.967 1.00 93.06 88 LYS A O 1
ATOM 737 N N . PHE A 1 89 ? 10.140 -15.554 -1.097 1.00 96.44 89 PHE A N 1
ATOM 738 C CA . PHE A 1 89 ? 8.785 -15.224 -0.673 1.00 96.44 89 PHE A CA 1
ATOM 739 C C . PHE A 1 89 ? 7.783 -16.248 -1.188 1.00 96.44 89 PHE A C 1
ATOM 741 O O . PHE A 1 89 ? 7.837 -16.651 -2.351 1.00 96.44 89 PHE A O 1
ATOM 748 N N . LYS A 1 90 ? 6.829 -16.626 -0.335 1.00 97.06 90 LYS A N 1
ATOM 749 C CA . LYS A 1 90 ? 5.634 -17.367 -0.755 1.00 97.06 90 LYS A CA 1
ATOM 750 C C . LYS A 1 90 ? 4.479 -16.393 -0.957 1.00 97.06 90 LYS A C 1
ATOM 752 O O . LYS A 1 90 ? 3.748 -16.060 -0.025 1.00 97.06 90 LYS A O 1
ATOM 757 N N . TRP A 1 91 ? 4.338 -15.891 -2.177 1.00 97.25 91 TRP A N 1
ATOM 758 C CA . TRP A 1 91 ? 3.305 -14.908 -2.506 1.00 97.25 91 TRP A CA 1
ATOM 759 C C . TRP A 1 91 ? 1.890 -15.486 -2.476 1.00 97.25 91 TRP A C 1
ATOM 761 O O . TRP A 1 91 ? 1.714 -16.700 -2.563 1.00 97.25 91 TRP A O 1
ATOM 771 N N . ASN A 1 92 ? 0.889 -14.607 -2.335 1.00 96.69 92 ASN A N 1
ATOM 772 C CA . ASN A 1 92 ? -0.539 -14.960 -2.300 1.00 96.69 92 ASN A CA 1
ATOM 773 C C . ASN A 1 92 ? -0.883 -16.083 -1.294 1.00 96.69 92 ASN A C 1
ATOM 775 O O . ASN A 1 92 ? -1.845 -16.829 -1.455 1.00 96.69 92 ASN A O 1
ATOM 779 N N . SER A 1 93 ? -0.088 -16.212 -0.227 1.00 97.56 93 SER A N 1
ATOM 780 C CA . SER A 1 93 ? -0.213 -17.284 0.763 1.00 97.56 93 SER A CA 1
ATOM 781 C C . SER A 1 93 ? 0.314 -16.856 2.137 1.00 97.56 93 SER A C 1
ATOM 783 O O . SER A 1 93 ? 0.786 -15.731 2.316 1.00 97.56 93 SER A O 1
ATOM 785 N N . VAL A 1 94 ? 0.218 -17.747 3.126 1.00 96.31 94 VAL A N 1
ATOM 786 C CA . VAL A 1 94 ? 0.869 -17.560 4.428 1.00 96.31 94 VAL A CA 1
ATOM 787 C C . VAL A 1 94 ? 2.317 -18.047 4.339 1.00 96.31 94 VAL A C 1
ATOM 789 O O . VAL A 1 94 ? 2.588 -19.234 4.157 1.00 96.31 94 VAL A O 1
ATOM 792 N N . ASP A 1 95 ? 3.252 -17.112 4.480 1.00 95.81 95 ASP A N 1
ATOM 793 C CA . ASP A 1 95 ? 4.693 -17.315 4.380 1.00 95.81 95 ASP A CA 1
ATOM 794 C C . ASP A 1 95 ? 5.325 -17.365 5.779 1.00 95.81 95 ASP A C 1
ATOM 796 O O . ASP A 1 95 ? 5.760 -16.360 6.353 1.00 95.81 95 ASP A O 1
ATOM 800 N N . GLY A 1 96 ? 5.296 -18.554 6.384 1.00 94.75 96 GLY A N 1
ATOM 801 C CA . GLY A 1 96 ? 5.720 -18.749 7.768 1.00 94.75 96 GLY A CA 1
ATOM 802 C C . GLY A 1 96 ? 4.823 -17.970 8.731 1.00 94.75 96 GLY A C 1
ATOM 803 O O . GLY A 1 96 ? 3.657 -18.306 8.900 1.00 94.75 96 GLY A O 1
ATOM 804 N N . LYS A 1 97 ? 5.369 -16.929 9.369 1.00 91.81 97 LYS A N 1
ATOM 805 C CA . LYS A 1 97 ? 4.625 -16.049 10.292 1.00 91.81 97 LYS A CA 1
ATOM 806 C C . LYS A 1 97 ? 4.007 -14.827 9.607 1.00 91.81 97 LYS A C 1
ATOM 808 O O . LYS A 1 97 ? 3.335 -14.041 10.266 1.00 91.81 97 LYS A O 1
ATOM 813 N N . ILE A 1 98 ? 4.275 -14.623 8.319 1.00 93.31 98 ILE A N 1
ATOM 814 C CA . ILE A 1 98 ? 3.823 -13.444 7.582 1.00 93.31 98 ILE A CA 1
ATOM 815 C C . ILE A 1 98 ? 2.684 -13.875 6.666 1.00 93.31 98 ILE A C 1
ATOM 817 O O . ILE A 1 98 ? 2.890 -14.640 5.728 1.00 93.31 98 ILE A O 1
ATOM 821 N N . ASN A 1 99 ? 1.476 -13.372 6.911 1.00 94.88 99 ASN A N 1
ATOM 822 C CA . ASN A 1 99 ? 0.399 -13.520 5.942 1.00 94.88 99 ASN A CA 1
ATOM 823 C C . ASN A 1 99 ? 0.667 -12.577 4.762 1.00 94.88 99 ASN A C 1
ATOM 825 O O . ASN A 1 99 ? 0.669 -11.361 4.936 1.00 94.88 99 ASN A O 1
ATOM 829 N N . ARG A 1 100 ? 0.935 -13.136 3.580 1.00 96.56 100 ARG A N 1
ATOM 830 C CA . ARG A 1 100 ? 1.128 -12.378 2.339 1.00 96.56 100 ARG A CA 1
ATOM 831 C C . ARG A 1 100 ? -0.091 -12.473 1.430 1.00 96.56 100 ARG A C 1
ATOM 833 O O . ARG A 1 100 ? -0.020 -11.991 0.306 1.00 96.56 100 ARG A O 1
ATOM 840 N N . LYS A 1 101 ? -1.185 -13.107 1.855 1.00 95.19 101 LYS A N 1
ATOM 841 C CA . LYS A 1 101 ? -2.412 -13.222 1.067 1.00 95.19 101 LYS A CA 1
ATOM 842 C C . LYS A 1 101 ? -3.256 -11.963 1.236 1.00 95.19 101 LYS A C 1
ATOM 844 O O . LYS A 1 101 ? -3.584 -11.572 2.349 1.00 95.19 101 LYS A O 1
ATOM 849 N N . SER A 1 102 ? -3.637 -11.342 0.127 1.00 92.25 102 SER A N 1
ATOM 850 C CA . SER A 1 102 ? -4.576 -10.220 0.155 1.00 92.25 102 SER A CA 1
ATOM 851 C C . SER A 1 102 ? -5.997 -10.714 0.441 1.00 92.25 102 SER A C 1
ATOM 853 O O . SER A 1 102 ? -6.388 -11.798 0.011 1.00 92.25 102 SER A O 1
ATOM 855 N N . PHE A 1 103 ? -6.782 -9.905 1.153 1.00 89.19 103 PHE A N 1
ATOM 856 C CA . PHE A 1 103 ? -8.211 -10.162 1.366 1.00 89.19 103 PHE A CA 1
ATOM 857 C C . PHE A 1 103 ? -9.087 -9.706 0.193 1.00 89.19 103 PHE A C 1
ATOM 859 O O . PHE A 1 103 ? -10.282 -9.973 0.193 1.00 89.19 103 PHE A O 1
ATOM 866 N N . VAL A 1 104 ? -8.501 -9.025 -0.795 1.00 88.12 104 VAL A N 1
ATOM 867 C CA . VAL A 1 104 ? -9.214 -8.530 -1.978 1.00 88.12 104 VAL A CA 1
ATOM 868 C C . VAL A 1 104 ? -9.188 -9.577 -3.091 1.00 88.12 104 VAL A C 1
ATOM 870 O O . VAL A 1 104 ? -10.228 -10.042 -3.540 1.00 88.12 104 VAL A O 1
ATOM 873 N N . CYS A 1 105 ? -7.991 -9.961 -3.528 1.00 87.62 105 CYS A N 1
ATOM 874 C CA . CYS A 1 105 ? -7.753 -10.969 -4.557 1.00 87.62 105 CYS A CA 1
ATOM 875 C C . CYS A 1 105 ? -6.277 -11.370 -4.539 1.00 87.62 105 CYS A C 1
ATOM 877 O O . CYS A 1 105 ? -5.452 -10.657 -3.960 1.00 87.62 105 CYS A O 1
ATOM 879 N N . ASP A 1 106 ? -5.922 -12.447 -5.234 1.00 95.62 106 ASP A N 1
ATOM 880 C CA . ASP A 1 106 ? -4.516 -12.714 -5.524 1.00 95.62 106 ASP A CA 1
ATOM 881 C C . ASP A 1 106 ? -3.946 -11.564 -6.366 1.00 95.62 106 ASP A C 1
ATOM 883 O O . ASP A 1 106 ? -4.542 -11.138 -7.359 1.00 95.62 106 ASP A O 1
ATOM 887 N N . TYR A 1 107 ? -2.809 -11.017 -5.942 1.00 95.25 107 TYR A N 1
ATOM 888 C CA . TYR A 1 107 ? -2.129 -9.945 -6.664 1.00 95.25 107 TYR A CA 1
ATOM 889 C C . TYR A 1 107 ? -1.121 -10.522 -7.655 1.00 95.25 107 TYR A C 1
ATOM 891 O O . TYR A 1 107 ? -0.537 -11.587 -7.436 1.00 95.25 107 TYR A O 1
ATOM 899 N N . ALA A 1 108 ? -0.901 -9.783 -8.740 1.00 96.06 108 ALA A N 1
ATOM 900 C CA . ALA A 1 108 ? 0.139 -10.092 -9.711 1.00 96.06 108 ALA A CA 1
ATOM 901 C C . ALA A 1 108 ? 1.448 -9.366 -9.384 1.00 96.06 108 ALA A C 1
ATOM 903 O O . ALA A 1 108 ? 1.589 -8.730 -8.333 1.00 96.06 108 ALA A O 1
ATOM 904 N N . PHE A 1 109 ? 2.399 -9.463 -10.308 1.00 96.06 109 PHE A N 1
ATOM 905 C CA . PHE A 1 109 ? 3.754 -8.960 -10.153 1.00 96.06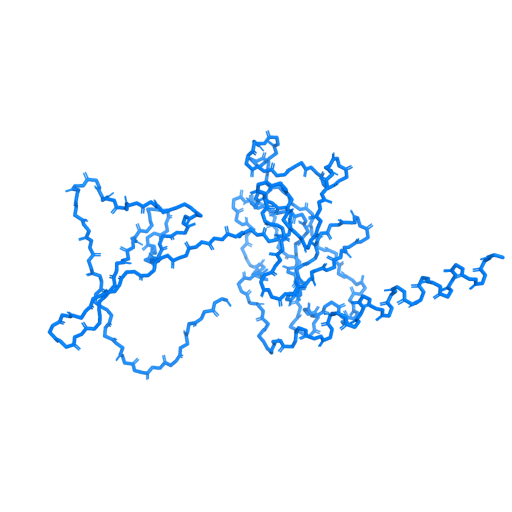 109 PHE A CA 1
ATOM 906 C C . PHE A 1 109 ? 4.147 -8.079 -11.335 1.00 96.06 109 PHE A C 1
ATOM 908 O O . PHE A 1 109 ? 3.651 -8.278 -12.444 1.00 96.06 109 PHE A O 1
ATOM 915 N N . ASP A 1 110 ? 5.026 -7.110 -11.087 1.00 93.06 110 ASP A N 1
ATOM 916 C CA . ASP A 1 110 ? 5.698 -6.358 -12.144 1.00 93.06 110 ASP A CA 1
ATOM 917 C C . ASP A 1 110 ? 6.865 -7.165 -12.743 1.00 93.06 110 ASP A C 1
ATOM 919 O O . ASP A 1 110 ? 7.158 -8.291 -12.331 1.00 93.06 110 ASP A O 1
ATOM 923 N N . GLU A 1 111 ? 7.546 -6.582 -13.729 1.00 92.19 111 GLU A N 1
ATOM 924 C CA . GLU A 1 111 ? 8.689 -7.197 -14.420 1.00 92.19 111 GLU A CA 1
ATOM 925 C C . GLU A 1 111 ? 9.870 -7.509 -13.480 1.00 92.19 111 GLU A C 1
ATOM 927 O O . GLU A 1 111 ? 10.645 -8.429 -13.733 1.00 92.19 111 GLU A O 1
ATOM 932 N N . ASP A 1 112 ? 9.974 -6.801 -12.350 1.00 91.44 112 ASP A N 1
ATOM 933 C CA . ASP A 1 112 ? 10.968 -7.035 -11.299 1.00 91.44 112 ASP A CA 1
ATOM 934 C C . ASP A 1 112 ? 10.494 -8.062 -10.251 1.00 91.44 112 ASP A C 1
ATOM 936 O O . ASP A 1 112 ? 11.129 -8.226 -9.206 1.00 91.44 112 ASP A O 1
ATOM 940 N N . SER A 1 113 ? 9.392 -8.775 -10.520 1.00 94.25 113 SER A N 1
ATOM 941 C CA . SER A 1 113 ? 8.754 -9.740 -9.612 1.00 94.25 113 SER A CA 1
ATOM 942 C C . SER A 1 113 ? 8.243 -9.128 -8.301 1.00 94.25 113 SER A C 1
ATOM 944 O O . SER A 1 113 ? 8.116 -9.824 -7.289 1.00 94.25 113 SER A O 1
ATOM 946 N N . ARG A 1 114 ? 7.930 -7.827 -8.290 1.00 95.94 114 ARG A N 1
ATOM 947 C CA . ARG A 1 114 ? 7.366 -7.132 -7.124 1.00 95.94 114 ARG A CA 1
ATOM 948 C C . ARG A 1 114 ? 5.842 -7.191 -7.162 1.00 95.94 114 ARG A C 1
ATOM 950 O O . ARG A 1 114 ? 5.272 -6.945 -8.221 1.00 95.94 114 ARG A O 1
ATOM 957 N N . PRO A 1 115 ? 5.160 -7.448 -6.032 1.00 97.00 115 PRO A N 1
ATOM 958 C CA . PRO A 1 115 ? 3.703 -7.374 -5.964 1.00 97.00 115 PRO A CA 1
ATOM 959 C C . PRO A 1 115 ? 3.169 -6.020 -6.449 1.00 97.00 115 PRO A C 1
ATOM 961 O O . PRO A 1 115 ? 3.611 -4.977 -5.962 1.00 97.00 115 PRO A O 1
ATOM 964 N N . ILE A 1 116 ? 2.186 -6.027 -7.351 1.00 95.62 116 ILE A N 1
ATOM 965 C CA . ILE A 1 116 ? 1.480 -4.808 -7.768 1.00 95.62 116 ILE A CA 1
ATOM 966 C C . ILE A 1 116 ? 0.191 -4.629 -6.968 1.00 95.62 116 ILE A C 1
ATOM 968 O O . ILE A 1 116 ? -0.481 -5.598 -6.616 1.00 95.62 116 ILE A O 1
ATOM 972 N N . ASN A 1 117 ? -0.173 -3.377 -6.681 1.00 95.81 117 ASN A N 1
ATOM 973 C CA . ASN A 1 117 ? -1.410 -3.072 -5.963 1.00 95.81 117 ASN A CA 1
ATOM 974 C C . ASN A 1 117 ? -2.623 -3.566 -6.778 1.00 95.81 117 ASN A C 1
ATOM 976 O O . ASN A 1 117 ? -2.821 -3.057 -7.888 1.00 95.81 117 ASN A O 1
ATOM 980 N N . PRO A 1 118 ? -3.456 -4.485 -6.252 1.00 92.88 118 PRO A N 1
ATOM 981 C CA . PRO A 1 118 ? -4.599 -5.027 -6.988 1.00 92.88 118 PRO A CA 1
ATOM 982 C C . PRO A 1 118 ? -5.632 -3.961 -7.382 1.00 92.88 118 PRO A C 1
ATOM 984 O O . PRO A 1 118 ? -6.339 -4.139 -8.368 1.00 92.88 118 PRO A O 1
ATOM 987 N N . VAL A 1 119 ? -5.687 -2.827 -6.672 1.00 92.88 119 VAL A N 1
ATOM 988 C CA . VAL A 1 119 ? -6.637 -1.732 -6.949 1.00 92.88 119 VAL A CA 1
ATOM 989 C C . VAL A 1 119 ? -6.128 -0.769 -8.041 1.00 92.88 119 VAL A C 1
ATOM 991 O O . VAL A 1 119 ? -6.882 0.063 -8.537 1.00 92.88 119 VAL A O 1
ATOM 994 N N . GLY A 1 120 ? -4.858 -0.865 -8.454 1.00 94.56 120 GLY A N 1
ATOM 995 C CA . GLY A 1 120 ? -4.307 -0.090 -9.574 1.00 94.56 120 GLY A CA 1
ATOM 996 C C . GLY A 1 120 ? -3.053 0.729 -9.257 1.00 94.56 120 GLY A C 1
ATOM 997 O O . GLY A 1 120 ? -2.552 0.746 -8.130 1.00 94.56 120 GLY A O 1
ATOM 998 N N . ARG A 1 121 ? -2.561 1.441 -10.276 1.00 97.50 121 ARG A N 1
ATOM 999 C CA . ARG A 1 121 ? -1.376 2.312 -10.242 1.00 97.50 121 ARG A CA 1
ATOM 1000 C C . ARG A 1 121 ? -1.515 3.416 -9.198 1.00 97.50 121 ARG A C 1
ATOM 1002 O O . ARG A 1 121 ? -2.545 4.075 -9.127 1.00 97.50 121 ARG A O 1
ATOM 1009 N N . THR A 1 122 ? -0.455 3.651 -8.426 1.00 97.19 122 THR A N 1
ATOM 1010 C CA . THR A 1 122 ? -0.408 4.658 -7.345 1.00 97.19 122 THR A CA 1
ATOM 1011 C C . THR A 1 122 ? 0.589 5.790 -7.610 1.00 97.19 122 THR A C 1
ATOM 1013 O O . THR A 1 122 ? 0.729 6.686 -6.781 1.00 97.19 122 THR A O 1
ATOM 1016 N N . GLY A 1 123 ? 1.335 5.733 -8.717 1.00 97.56 123 GLY A N 1
ATOM 1017 C CA . GLY A 1 123 ? 2.377 6.715 -9.014 1.00 97.56 123 GLY A CA 1
ATOM 1018 C C . GLY A 1 123 ? 3.662 6.548 -8.199 1.00 97.56 123 GLY A C 1
ATOM 1019 O O . GLY A 1 123 ? 4.491 7.448 -8.202 1.00 97.56 123 GLY A O 1
ATOM 1020 N N . LEU A 1 124 ? 3.854 5.431 -7.492 1.00 97.38 124 LEU A N 1
ATOM 1021 C CA . LEU A 1 124 ? 5.078 5.153 -6.735 1.00 97.38 124 LEU A CA 1
ATOM 1022 C C . LEU A 1 124 ? 5.434 3.664 -6.829 1.00 97.38 124 LEU A C 1
ATOM 1024 O O . LEU A 1 124 ? 4.553 2.815 -6.677 1.00 97.38 124 LEU A O 1
ATOM 1028 N N . ARG A 1 125 ? 6.712 3.356 -7.064 1.00 96.50 125 ARG A N 1
ATOM 1029 C CA . ARG A 1 125 ? 7.291 2.006 -6.957 1.00 96.50 125 ARG A CA 1
ATOM 1030 C C . ARG A 1 125 ? 8.037 1.846 -5.635 1.00 96.50 125 ARG A C 1
ATOM 1032 O O . ARG A 1 125 ? 8.307 2.820 -4.937 1.00 96.50 125 ARG A O 1
ATOM 1039 N N . GLY A 1 126 ? 8.362 0.601 -5.305 1.00 95.50 126 GLY A N 1
ATOM 1040 C CA . GLY A 1 126 ? 8.979 0.249 -4.030 1.00 95.50 126 GLY A CA 1
ATOM 1041 C C . GLY A 1 126 ? 7.949 0.122 -2.907 1.00 95.50 126 GLY A C 1
ATOM 1042 O O . GLY A 1 126 ? 6.739 0.102 -3.144 1.00 95.50 126 GLY A O 1
ATOM 1043 N N . ARG A 1 127 ? 8.427 -0.011 -1.668 1.00 95.69 127 ARG A N 1
ATOM 1044 C CA . ARG A 1 127 ? 7.554 -0.185 -0.491 1.00 95.69 127 ARG A CA 1
ATOM 1045 C C . ARG A 1 127 ? 7.132 1.133 0.149 1.00 95.69 127 ARG A C 1
ATOM 1047 O O . ARG A 1 127 ? 6.235 1.152 0.992 1.00 95.69 127 ARG A O 1
ATOM 1054 N N . GLY A 1 128 ? 7.794 2.231 -0.208 1.00 95.94 128 GLY A N 1
ATOM 1055 C CA . GLY A 1 128 ? 7.696 3.474 0.536 1.00 95.94 128 GLY A CA 1
ATOM 1056 C C . GLY A 1 128 ? 8.026 3.247 2.011 1.00 95.94 128 GLY A C 1
ATOM 1057 O O . GLY A 1 128 ? 9.077 2.696 2.329 1.00 95.94 128 GLY A O 1
ATOM 1058 N N . VAL A 1 129 ? 7.127 3.642 2.912 1.00 94.56 129 VAL A N 1
ATOM 1059 C CA . VAL A 1 129 ? 7.314 3.475 4.365 1.00 94.56 129 VAL A CA 1
ATOM 1060 C C . VAL A 1 129 ? 6.957 2.080 4.888 1.00 94.56 129 VAL A C 1
ATOM 1062 O O . VAL A 1 129 ? 7.185 1.802 6.064 1.00 94.56 129 VAL A O 1
ATOM 1065 N N . LEU A 1 130 ? 6.351 1.226 4.061 1.00 95.06 130 LEU A N 1
ATOM 1066 C CA . LEU A 1 130 ? 5.819 -0.062 4.494 1.00 95.06 130 LEU A CA 1
ATOM 1067 C C . LEU A 1 130 ? 6.929 -1.099 4.687 1.00 95.06 130 LEU A C 1
ATOM 1069 O O . LEU A 1 130 ? 7.931 -1.125 3.973 1.00 95.06 130 LEU A O 1
ATOM 1073 N N . GLY A 1 131 ? 6.730 -1.997 5.652 1.00 93.81 131 GLY A N 1
ATOM 1074 C CA . GLY A 1 131 ? 7.703 -3.047 5.948 1.00 93.81 131 GLY A CA 1
ATOM 1075 C C . GLY A 1 131 ? 7.660 -4.186 4.945 1.00 93.81 131 GLY A C 1
ATOM 1076 O O . GLY A 1 131 ? 8.710 -4.690 4.538 1.00 93.81 131 GLY A O 1
ATOM 1077 N N . ARG A 1 132 ? 6.456 -4.595 4.539 1.00 96.44 132 ARG A N 1
ATOM 1078 C CA . ARG A 1 132 ? 6.245 -5.789 3.717 1.00 96.44 132 ARG A CA 1
ATOM 1079 C C . ARG A 1 132 ? 6.034 -5.441 2.253 1.00 96.44 132 ARG A C 1
ATOM 1081 O O . ARG A 1 132 ? 5.403 -4.433 1.938 1.00 96.44 132 ARG A O 1
ATOM 1088 N N . TRP A 1 133 ? 6.526 -6.300 1.368 1.00 97.38 133 TRP A N 1
ATOM 1089 C CA . TRP A 1 133 ? 6.082 -6.313 -0.026 1.00 97.38 133 TRP A CA 1
ATOM 1090 C C . TRP A 1 133 ? 4.657 -6.873 -0.111 1.00 97.38 133 TRP A C 1
ATOM 1092 O O . TRP A 1 133 ? 4.352 -7.880 0.531 1.00 97.38 133 TRP A O 1
ATOM 1102 N N . GLY A 1 134 ? 3.800 -6.245 -0.919 1.00 96.31 134 GLY A N 1
ATOM 1103 C CA . GLY A 1 134 ? 2.390 -6.624 -1.028 1.00 96.31 134 GLY A CA 1
ATOM 1104 C C . GLY A 1 134 ? 1.554 -6.155 0.179 1.00 96.31 134 GLY A C 1
ATOM 1105 O O . GLY A 1 134 ? 1.772 -5.046 0.679 1.00 96.31 134 GLY A O 1
ATOM 1106 N N . PRO A 1 135 ? 0.572 -6.951 0.644 1.00 95.00 135 PRO A N 1
ATOM 1107 C CA . PRO A 1 135 ? -0.306 -6.576 1.752 1.00 95.00 135 PRO A CA 1
ATOM 1108 C C . PRO A 1 135 ? 0.453 -6.305 3.058 1.00 95.00 135 PRO A C 1
ATOM 1110 O O . PRO A 1 135 ? 1.303 -7.087 3.477 1.00 95.00 135 PRO A O 1
ATOM 1113 N N . ASN A 1 136 ? 0.105 -5.207 3.731 1.00 95.31 136 ASN A N 1
ATOM 1114 C CA . ASN A 1 136 ? 0.549 -4.898 5.090 1.00 95.31 136 ASN A CA 1
ATOM 1115 C C . ASN A 1 136 ? -0.699 -4.891 5.979 1.00 95.31 136 ASN A C 1
ATOM 1117 O O . ASN A 1 136 ? -1.416 -3.896 6.038 1.00 95.31 136 ASN A O 1
ATOM 1121 N N . HIS A 1 137 ? -1.008 -6.039 6.583 1.00 89.50 137 HIS A N 1
ATOM 1122 C CA . HIS A 1 137 ? -2.236 -6.218 7.356 1.00 89.50 137 HIS A CA 1
ATOM 1123 C C . HIS A 1 137 ? -2.231 -5.371 8.633 1.00 89.50 137 HIS A C 1
ATOM 1125 O O . HIS A 1 137 ? -1.250 -5.359 9.375 1.00 89.50 137 HIS A O 1
ATOM 1131 N N . ALA A 1 138 ? -3.358 -4.717 8.889 1.00 81.25 138 ALA A N 1
ATOM 1132 C CA . ALA A 1 138 ? -3.672 -4.020 10.126 1.00 81.25 138 ALA A CA 1
ATOM 1133 C C . ALA A 1 138 ? -5.036 -4.506 10.632 1.00 81.25 138 ALA A C 1
ATOM 1135 O O . ALA A 1 138 ? -5.805 -5.111 9.878 1.00 81.25 138 ALA A O 1
ATOM 1136 N N . ALA A 1 139 ? -5.320 -4.254 11.903 1.00 80.00 139 ALA A N 1
ATOM 1137 C CA . ALA A 1 139 ? -6.612 -4.517 12.508 1.00 80.00 139 ALA A CA 1
ATOM 1138 C C . ALA A 1 139 ? -7.067 -3.259 13.244 1.00 80.00 139 ALA A C 1
ATOM 1140 O O . ALA A 1 139 ? -6.284 -2.669 13.984 1.00 80.00 139 ALA A O 1
ATOM 1141 N N . ASP A 1 140 ? -8.331 -2.893 13.054 1.00 79.38 140 ASP A N 1
ATOM 1142 C CA . ASP A 1 140 ? -8.966 -1.755 13.714 1.00 79.38 140 ASP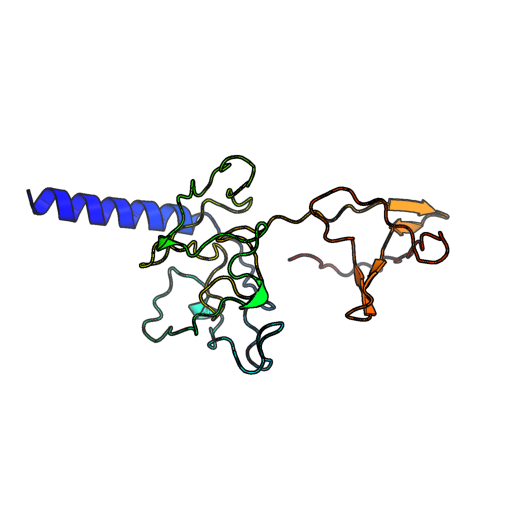 A CA 1
ATOM 1143 C C . ASP A 1 140 ? -10.060 -2.282 14.652 1.00 79.38 140 ASP A C 1
ATOM 1145 O O . ASP A 1 140 ? -11.211 -2.457 14.237 1.00 79.38 140 ASP A O 1
ATOM 1149 N N . PRO A 1 141 ? -9.736 -2.609 15.916 1.00 77.56 141 PRO A N 1
ATOM 1150 C CA . PRO A 1 141 ? -10.739 -3.067 16.861 1.00 77.56 141 PRO A CA 1
ATOM 1151 C C . PRO A 1 141 ? -11.685 -1.914 17.211 1.00 77.56 141 PRO A C 1
ATOM 1153 O O . PRO A 1 141 ? -11.279 -0.910 17.798 1.00 77.56 141 PRO A O 1
ATOM 1156 N N . ILE A 1 142 ? -12.970 -2.079 16.893 1.00 81.25 142 ILE A N 1
ATOM 1157 C CA . ILE A 1 142 ? -14.017 -1.118 17.247 1.00 81.25 142 ILE A CA 1
ATOM 1158 C C . ILE A 1 142 ? -14.761 -1.645 18.472 1.00 81.25 142 ILE A C 1
ATOM 1160 O O . ILE A 1 142 ? -15.562 -2.574 18.386 1.00 81.25 142 ILE A O 1
ATOM 1164 N N . VAL A 1 143 ? -14.503 -1.037 19.629 1.00 83.62 143 VAL A N 1
ATOM 1165 C CA . VAL A 1 143 ? -15.228 -1.344 20.867 1.00 83.62 143 VAL A CA 1
ATOM 1166 C C . VAL A 1 143 ? -16.380 -0.366 21.011 1.00 83.62 143 VAL A C 1
ATOM 1168 O O . VAL A 1 143 ? -16.153 0.830 21.186 1.00 83.62 143 VAL A O 1
ATOM 1171 N N . THR A 1 144 ? -17.609 -0.876 20.969 1.00 84.50 144 THR A N 1
ATOM 1172 C CA . THR A 1 144 ? -18.829 -0.067 21.048 1.00 84.50 144 THR A CA 1
ATOM 1173 C C . THR A 1 144 ? -19.616 -0.300 22.335 1.00 84.50 144 THR A C 1
ATOM 1175 O O . THR A 1 144 ? -19.586 -1.393 22.896 1.00 84.50 144 THR A O 1
ATOM 1178 N N . ARG A 1 145 ? -20.405 0.690 22.762 1.00 86.00 145 ARG A N 1
ATOM 1179 C CA . ARG A 1 145 ? -21.486 0.521 23.749 1.00 86.00 145 ARG A CA 1
ATOM 1180 C C . ARG A 1 145 ? -22.691 1.390 23.405 1.00 86.00 145 ARG A C 1
ATOM 1182 O O . ARG A 1 145 ? -22.534 2.421 22.757 1.00 86.00 145 ARG A O 1
ATOM 1189 N N . ILE A 1 146 ? -23.863 1.037 23.927 1.00 90.00 146 ILE A N 1
ATOM 1190 C CA . ILE A 1 146 ? -25.045 1.907 23.905 1.00 90.00 146 ILE A CA 1
ATOM 1191 C C . ILE A 1 146 ? -25.171 2.591 25.269 1.00 90.00 146 ILE A C 1
ATOM 1193 O O . ILE A 1 146 ? -25.150 1.927 26.304 1.00 90.00 146 ILE A O 1
ATOM 1197 N N . LYS A 1 147 ? -25.291 3.922 25.284 1.00 83.94 147 LYS A N 1
ATOM 1198 C CA . LYS A 1 147 ? -25.542 4.713 26.497 1.00 83.94 147 LYS A CA 1
ATOM 1199 C C . LYS A 1 147 ? -26.565 5.802 26.192 1.00 83.94 147 LYS A C 1
ATOM 1201 O O . LYS A 1 147 ? -26.356 6.588 25.274 1.00 83.94 147 LYS A O 1
ATOM 1206 N N . ASN A 1 148 ? -27.646 5.865 26.971 1.00 90.88 148 ASN A N 1
ATOM 1207 C CA . ASN A 1 148 ? -28.738 6.836 26.801 1.00 90.88 148 ASN A CA 1
ATOM 1208 C C . ASN A 1 148 ? -29.304 6.851 25.365 1.00 90.88 148 ASN A C 1
ATOM 1210 O O . ASN A 1 148 ? -29.481 7.913 24.778 1.00 90.88 148 ASN A O 1
ATOM 1214 N N . GLY A 1 149 ? -29.494 5.669 24.769 1.00 88.94 149 GLY A N 1
ATOM 1215 C CA . GLY A 1 149 ? -29.976 5.529 23.389 1.00 88.94 149 GLY A CA 1
ATOM 1216 C C . GLY A 1 149 ? -28.958 5.879 22.294 1.00 88.94 149 GLY A C 1
ATOM 1217 O O . GLY A 1 149 ? -29.293 5.782 21.121 1.00 88.94 149 GLY A O 1
ATOM 1218 N N . LYS A 1 150 ? -27.717 6.252 22.641 1.00 82.88 150 LYS A N 1
ATOM 1219 C CA . LYS A 1 150 ? -26.671 6.631 21.676 1.00 82.88 150 LYS A CA 1
ATOM 1220 C C . LYS A 1 150 ? -25.575 5.573 21.596 1.00 82.88 150 LYS A C 1
ATOM 1222 O O . LYS A 1 150 ? -25.107 5.082 22.629 1.00 82.88 150 LYS A O 1
ATOM 1227 N N . LEU A 1 151 ? -25.138 5.256 20.376 1.00 84.81 151 LEU A N 1
ATOM 1228 C CA . LEU A 1 151 ? -23.955 4.433 20.129 1.00 84.81 151 LEU A CA 1
ATOM 1229 C C . LEU A 1 151 ? -22.693 5.246 20.447 1.00 84.81 151 LEU A C 1
ATOM 1231 O O . LEU A 1 151 ? -22.532 6.381 20.008 1.00 84.81 151 LEU A O 1
ATOM 1235 N N . GLN A 1 152 ? -21.794 4.662 21.225 1.00 82.44 152 GLN A N 1
ATOM 1236 C CA . GLN A 1 152 ? -20.489 5.225 21.557 1.00 82.44 152 GLN A CA 1
ATOM 1237 C C . GLN A 1 152 ? -19.417 4.212 21.189 1.00 82.44 152 GLN A C 1
ATOM 1239 O O . GLN A 1 152 ? -19.661 3.009 21.299 1.00 82.44 152 GLN A O 1
ATOM 1244 N N . PHE A 1 153 ? -18.225 4.676 20.826 1.00 81.75 153 PHE A N 1
ATOM 1245 C CA . PHE A 1 153 ? -17.077 3.796 20.635 1.00 81.75 153 PHE A CA 1
ATOM 1246 C C . PHE A 1 153 ? -15.807 4.370 21.260 1.00 81.75 153 PHE A C 1
ATOM 1248 O O . PHE A 1 153 ? -15.740 5.543 21.639 1.00 81.75 153 PHE A O 1
ATOM 1255 N N . VAL A 1 154 ? -14.816 3.502 21.437 1.00 79.81 154 VAL A N 1
ATOM 1256 C CA . VAL A 1 154 ? -13.487 3.896 21.907 1.00 79.81 154 VAL A CA 1
ATOM 1257 C C . VAL A 1 154 ? -12.681 4.408 20.719 1.00 79.81 154 VAL A C 1
ATOM 1259 O O . VAL A 1 154 ? -12.467 3.675 19.757 1.00 79.81 154 VAL A O 1
ATOM 1262 N N . ALA A 1 155 ? -12.216 5.650 20.813 1.00 76.69 155 ALA A N 1
ATOM 1263 C CA . ALA A 1 155 ? -11.322 6.267 19.842 1.00 76.69 155 ALA A CA 1
ATOM 1264 C C . ALA A 1 155 ? -10.052 6.759 20.541 1.00 76.69 155 ALA A C 1
ATOM 1266 O O . ALA A 1 155 ? -10.046 6.999 21.752 1.00 76.69 155 ALA A O 1
ATOM 1267 N N . ILE A 1 156 ? -8.979 6.909 19.772 1.00 73.31 156 ILE A N 1
ATOM 1268 C CA . ILE A 1 156 ? -7.705 7.445 20.245 1.00 73.31 156 ILE A CA 1
ATOM 1269 C C . ILE A 1 156 ? -7.348 8.640 19.379 1.00 73.31 156 ILE A C 1
ATOM 1271 O O . ILE A 1 156 ? -7.402 8.553 18.154 1.00 73.31 156 ILE A O 1
ATOM 1275 N N . GLU A 1 157 ? -6.957 9.731 20.023 1.00 78.06 157 GLU A N 1
ATOM 1276 C CA . GLU A 1 157 ? -6.324 10.861 19.361 1.00 78.06 157 GLU A CA 1
ATOM 1277 C C . GLU A 1 157 ? -4.844 10.559 19.177 1.00 78.06 157 GLU A C 1
ATOM 1279 O O . GLU A 1 157 ? -4.112 10.264 20.133 1.00 78.06 157 GLU A O 1
ATOM 1284 N N . ARG A 1 158 ? -4.393 10.589 17.931 1.00 70.44 158 ARG A N 1
ATOM 1285 C CA . ARG A 1 158 ? -3.004 10.303 17.622 1.00 70.44 158 ARG A CA 1
ATOM 1286 C C . ARG A 1 158 ? -2.149 11.530 17.924 1.00 70.44 158 ARG A C 1
ATOM 1288 O O . ARG A 1 158 ? -2.408 12.615 17.423 1.00 70.44 158 ARG A O 1
ATOM 1295 N N . HIS A 1 159 ? -1.071 11.351 18.683 1.00 71.44 159 HIS A N 1
ATOM 1296 C CA . HIS A 1 159 ? -0.165 12.453 19.040 1.00 71.44 159 HIS A CA 1
ATOM 1297 C C . HIS A 1 159 ? 0.545 13.082 17.827 1.00 71.44 159 HIS A C 1
ATOM 1299 O O . HIS A 1 159 ? 0.955 14.235 17.880 1.00 71.44 159 HIS A O 1
ATOM 1305 N N . ASP A 1 160 ? 0.760 12.313 16.759 1.00 65.00 160 ASP A N 1
ATOM 1306 C CA . ASP A 1 160 ? 1.493 12.760 15.570 1.00 65.00 160 ASP A CA 1
ATOM 1307 C C . ASP A 1 160 ? 0.683 13.705 14.672 1.00 65.00 160 ASP A C 1
ATOM 1309 O O . ASP A 1 160 ? 1.263 14.557 14.006 1.00 65.00 160 ASP A O 1
ATOM 1313 N N . THR A 1 161 ? -0.639 13.550 14.655 1.00 66.69 161 THR A N 1
ATOM 1314 C CA . THR A 1 161 ? -1.543 14.200 13.693 1.00 66.69 161 THR A CA 1
ATOM 1315 C C . THR A 1 161 ? -2.671 14.982 14.362 1.00 66.69 161 THR A C 1
ATOM 1317 O O . THR A 1 161 ? -3.265 15.840 13.721 1.00 66.69 161 THR A O 1
ATOM 1320 N N . GLY A 1 162 ? -2.983 14.703 15.632 1.00 69.00 162 GLY A N 1
ATOM 1321 C CA . GLY A 1 162 ? -4.182 15.212 16.307 1.00 69.00 162 GLY A CA 1
ATOM 1322 C C . GLY A 1 162 ? -5.484 14.586 15.792 1.00 69.00 162 GLY A C 1
ATOM 1323 O O . GLY A 1 162 ? -6.571 14.977 16.205 1.00 69.00 162 GLY A O 1
ATOM 1324 N N . GLU A 1 163 ? -5.403 13.614 14.879 1.00 71.19 163 GLU A N 1
ATOM 1325 C CA . GLU A 1 163 ? -6.577 12.961 14.310 1.00 71.19 163 GLU A CA 1
ATOM 1326 C C . GLU A 1 163 ? -7.092 11.847 15.229 1.00 71.19 163 GLU A C 1
ATOM 1328 O O . GLU A 1 163 ? -6.318 11.094 15.833 1.00 71.19 163 GLU A O 1
ATOM 1333 N N . TRP A 1 164 ? -8.417 11.712 15.304 1.00 66.75 164 TRP A N 1
ATOM 1334 C CA . TRP A 1 164 ? -9.083 10.629 16.023 1.00 66.75 164 TRP A CA 1
ATOM 1335 C C . TRP A 1 164 ? -9.275 9.416 15.118 1.00 66.75 164 TRP A C 1
ATOM 1337 O O . TRP A 1 164 ? -9.807 9.530 14.015 1.00 66.75 164 TRP A O 1
ATOM 1347 N N . GLY A 1 165 ? -8.915 8.231 15.606 1.00 58.56 165 GLY A N 1
ATOM 1348 C CA . GLY A 1 165 ? -9.158 6.985 14.886 1.00 58.56 165 GLY A CA 1
ATOM 1349 C C . GLY A 1 165 ? -9.180 5.749 15.786 1.00 58.56 165 GLY A C 1
ATOM 1350 O O . GLY A 1 165 ? -8.827 5.828 16.970 1.00 58.56 165 GLY A O 1
ATOM 1351 N N . PRO A 1 166 ? -9.606 4.594 15.243 1.00 58.22 166 PRO A N 1
ATOM 1352 C CA . PRO A 1 166 ? -9.372 3.306 15.882 1.00 58.22 166 PRO A CA 1
ATOM 1353 C C . PRO A 1 166 ? -7.862 2.997 15.919 1.00 58.22 166 PRO A C 1
ATOM 1355 O O . PRO A 1 166 ? -7.064 3.524 15.137 1.00 58.22 166 PRO A O 1
ATOM 1358 N N . ASN A 1 167 ? -7.434 2.186 16.887 1.00 52.34 167 ASN A N 1
ATOM 1359 C CA . ASN A 1 167 ? -6.022 1.828 17.032 1.00 52.34 167 ASN A CA 1
ATOM 1360 C C . ASN A 1 167 ? -5.573 0.915 15.876 1.00 52.34 167 ASN A C 1
ATOM 1362 O O . ASN A 1 167 ? -6.189 -0.119 15.676 1.00 52.34 167 ASN A O 1
ATOM 1366 N N . HIS A 1 168 ? -4.470 1.239 15.194 1.00 49.12 168 HIS A N 1
ATOM 1367 C CA . HIS A 1 168 ? -3.996 0.546 13.981 1.00 49.12 168 HIS A CA 1
ATOM 1368 C C . HIS A 1 168 ? -3.049 -0.650 14.263 1.00 49.12 168 HIS A C 1
ATOM 1370 O O . HIS A 1 168 ? -2.172 -0.967 13.455 1.00 49.12 168 HIS A O 1
ATOM 1376 N N . ALA A 1 169 ? -3.123 -1.274 15.441 1.00 38.50 169 ALA A N 1
ATOM 1377 C CA . ALA A 1 169 ? -2.157 -2.298 15.847 1.00 38.50 169 ALA A CA 1
ATOM 1378 C C . ALA A 1 169 ? -2.555 -3.698 15.340 1.00 38.50 169 ALA A C 1
ATOM 1380 O O . ALA A 1 169 ? -3.685 -4.137 15.527 1.00 38.50 169 ALA A O 1
ATOM 1381 N N . ALA A 1 170 ? -1.602 -4.425 14.741 1.00 34.19 170 ALA A N 1
ATOM 1382 C CA . ALA A 1 170 ? -1.780 -5.829 14.342 1.00 34.19 170 ALA A CA 1
ATOM 1383 C C . ALA A 1 170 ? -1.917 -6.789 15.546 1.00 34.19 170 ALA A C 1
ATOM 1385 O O . ALA A 1 170 ? -2.423 -7.897 15.387 1.00 34.19 170 ALA A O 1
ATOM 1386 N N . ASP A 1 171 ? -1.509 -6.340 16.736 1.00 28.47 171 ASP A N 1
ATOM 1387 C CA . ASP A 1 171 ? -1.677 -7.038 18.008 1.00 28.47 171 ASP A CA 1
ATOM 1388 C C . ASP A 1 171 ? -2.718 -6.309 18.881 1.00 28.47 171 ASP A C 1
ATOM 1390 O O . ASP A 1 171 ? -2.765 -5.072 18.875 1.00 28.47 171 ASP A O 1
ATOM 1394 N N . PRO A 1 172 ? -3.536 -7.026 19.676 1.00 29.62 172 PRO A N 1
ATOM 1395 C CA . PRO A 1 172 ? -4.489 -6.411 20.592 1.00 29.62 172 PRO A CA 1
ATOM 1396 C C . PRO A 1 172 ? -3.749 -5.659 21.707 1.00 29.62 172 PRO A C 1
ATOM 1398 O O . PRO A 1 172 ? -3.340 -6.231 22.715 1.00 29.62 172 PRO A O 1
ATOM 1401 N N . ILE A 1 173 ? -3.585 -4.348 21.538 1.00 35.75 173 ILE A N 1
ATOM 1402 C CA . ILE A 1 173 ? -3.089 -3.460 22.589 1.00 35.75 173 ILE A CA 1
ATOM 1403 C C . ILE A 1 173 ? -4.291 -2.916 23.359 1.00 35.75 173 ILE A C 1
ATOM 1405 O O . ILE A 1 173 ? -5.122 -2.190 22.814 1.00 35.75 173 ILE A O 1
ATOM 1409 N N . VAL A 1 174 ? -4.352 -3.223 24.656 1.00 37.34 174 VAL A N 1
ATOM 1410 C CA . VAL A 1 174 ? -5.215 -2.516 25.609 1.00 37.34 174 VAL A CA 1
ATOM 1411 C C . VAL A 1 174 ? -4.679 -1.093 25.747 1.00 37.34 174 VAL A C 1
ATOM 1413 O O . VAL A 1 174 ? -3.675 -0.854 26.416 1.00 37.34 174 VAL A O 1
ATOM 1416 N N . THR A 1 175 ? -5.316 -0.129 25.093 1.00 40.50 175 THR A N 1
ATOM 1417 C CA . THR A 1 175 ? -4.861 1.264 25.115 1.00 40.50 175 THR A CA 1
ATOM 1418 C C . THR A 1 175 ? -5.287 1.953 26.409 1.00 40.50 175 THR A C 1
ATOM 1420 O O . THR A 1 175 ? -6.475 2.121 26.682 1.00 40.50 175 THR A O 1
ATOM 1423 N N . ARG A 1 176 ? -4.301 2.363 27.215 1.00 37.62 176 ARG A N 1
ATOM 1424 C CA . ARG A 1 176 ? -4.450 3.250 28.380 1.00 37.62 176 ARG A CA 1
ATOM 1425 C C . ARG A 1 176 ? -3.754 4.577 28.069 1.00 37.62 176 ARG A C 1
ATOM 1427 O O . ARG A 1 176 ? -2.662 4.566 27.511 1.00 37.62 176 ARG A O 1
ATOM 1434 N N . ASN A 1 177 ? -4.358 5.715 28.418 1.00 42.09 177 ASN A N 1
ATOM 1435 C CA . ASN A 1 177 ? -3.690 7.015 28.275 1.00 42.09 177 ASN A CA 1
ATOM 1436 C C . ASN A 1 177 ? -2.701 7.275 29.437 1.00 42.09 177 ASN A C 1
ATOM 1438 O O . ASN A 1 177 ? -2.672 6.524 30.413 1.00 42.09 177 ASN A O 1
ATOM 1442 N N . LYS A 1 178 ? -1.927 8.369 29.350 1.00 44.38 178 LYS A N 1
ATOM 1443 C CA . LYS A 1 178 ? -0.907 8.789 30.339 1.00 44.38 178 LYS A CA 1
ATOM 1444 C C . LYS A 1 178 ? -1.451 9.018 31.769 1.00 44.38 178 LYS A C 1
ATOM 1446 O O . LYS A 1 178 ? -0.661 9.052 32.701 1.00 44.38 178 LYS A O 1
ATOM 1451 N N . ASN A 1 179 ? -2.780 9.087 31.939 1.00 45.31 179 ASN A N 1
ATOM 1452 C CA . ASN A 1 179 ? -3.492 9.223 33.219 1.00 45.31 179 ASN A CA 1
ATOM 1453 C C . ASN A 1 179 ? -4.472 8.050 33.498 1.00 45.31 179 ASN A C 1
ATOM 1455 O O . ASN A 1 179 ? -5.333 8.156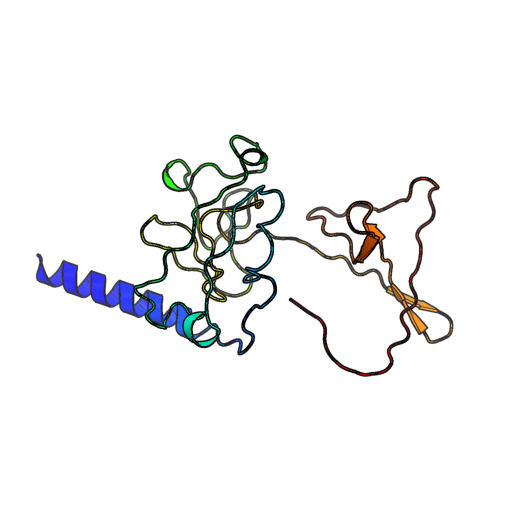 34.368 1.00 45.31 179 ASN A O 1
ATOM 1459 N N . GLY A 1 180 ? -4.414 6.950 32.736 1.00 44.72 180 GLY A N 1
ATOM 1460 C CA . GLY A 1 180 ? -5.284 5.776 32.892 1.00 44.72 180 GLY A CA 1
ATOM 1461 C C . GLY A 1 180 ? -6.758 5.902 32.454 1.00 44.72 180 GLY A C 1
ATOM 1462 O O . GLY A 1 180 ? -7.511 4.954 32.667 1.00 44.72 180 GLY A O 1
ATOM 1463 N N . LYS A 1 181 ? -7.211 7.000 31.829 1.00 41.72 181 LYS A N 1
ATOM 1464 C CA . LYS A 1 181 ? -8.614 7.176 31.388 1.00 41.72 181 LYS A CA 1
ATOM 1465 C C . LYS A 1 181 ? -8.821 6.910 29.891 1.00 41.72 181 LYS A C 1
ATOM 1467 O O . LYS A 1 181 ? -8.323 7.637 29.041 1.00 41.72 181 LYS A O 1
ATOM 1472 N N . LEU A 1 182 ? -9.633 5.902 29.578 1.00 48.56 182 LEU A N 1
ATOM 1473 C CA . LEU A 1 182 ? -10.266 5.721 28.266 1.00 48.56 182 LEU A CA 1
ATOM 1474 C C . LEU A 1 182 ? -11.247 6.876 28.012 1.00 48.56 182 LEU A C 1
ATOM 1476 O O . LEU A 1 182 ? -12.060 7.187 28.887 1.00 48.56 182 LEU A O 1
ATOM 1480 N N . GLN A 1 183 ? -11.192 7.498 26.834 1.00 44.38 183 GLN A N 1
ATOM 1481 C CA . GLN A 1 183 ? -12.220 8.443 26.398 1.00 44.38 183 GLN A CA 1
ATOM 1482 C C . GLN A 1 183 ? -13.185 7.740 25.440 1.00 44.38 183 GLN A C 1
ATOM 1484 O O . GLN A 1 183 ? -12.780 7.056 24.504 1.00 44.38 183 GLN A O 1
ATOM 1489 N N . PHE A 1 184 ? -14.478 7.876 25.725 1.00 47.66 184 PHE A N 1
ATOM 1490 C CA . PHE A 1 184 ? -15.551 7.400 24.861 1.00 47.66 184 PHE A CA 1
ATOM 1491 C C . PHE A 1 184 ? -15.993 8.579 24.008 1.00 47.66 184 PHE A C 1
ATOM 1493 O O . PHE A 1 184 ? -16.502 9.557 24.560 1.00 47.66 184 PHE A O 1
ATOM 1500 N N . VAL A 1 185 ? -15.819 8.487 22.693 1.00 42.78 185 VAL A N 1
ATOM 1501 C CA . VAL A 1 185 ? -16.377 9.478 21.774 1.00 42.78 185 VAL A CA 1
ATOM 1502 C C . VAL A 1 185 ? -17.776 8.996 21.395 1.00 42.78 185 VAL A C 1
ATOM 1504 O O . VAL A 1 185 ? -17.971 7.879 20.908 1.00 42.78 185 VAL A O 1
ATOM 1507 N N . ALA A 1 186 ? -18.778 9.815 21.704 1.00 32.06 186 ALA A N 1
ATOM 1508 C CA . ALA A 1 186 ? -20.131 9.634 21.203 1.00 32.06 186 ALA A CA 1
ATOM 1509 C C . ALA A 1 186 ? -20.215 10.372 19.866 1.00 32.06 186 ALA A C 1
ATOM 1511 O O . ALA A 1 186 ? -20.107 11.594 19.850 1.00 32.06 186 ALA A O 1
ATOM 1512 N N . ILE A 1 187 ? -20.380 9.644 18.764 1.00 35.72 187 ILE A N 1
ATOM 1513 C CA . ILE A 1 187 ? -20.763 10.256 17.491 1.00 35.72 187 ILE A CA 1
ATOM 1514 C C . ILE A 1 187 ? -22.259 10.005 17.331 1.00 35.72 187 ILE A C 1
ATOM 1516 O O . ILE A 1 187 ? -22.692 8.859 17.211 1.00 35.72 187 ILE A O 1
ATOM 1520 N N . GLU A 1 188 ? -23.052 11.073 17.371 1.00 26.70 188 GLU A N 1
ATOM 1521 C CA . GLU A 1 188 ? -24.431 11.031 16.892 1.00 26.70 188 GLU A CA 1
ATOM 1522 C C . GLU A 1 188 ? -24.389 10.917 15.371 1.00 26.70 188 GLU A C 1
ATOM 1524 O O . GLU A 1 188 ? -23.892 11.809 14.686 1.00 26.70 188 GLU A O 1
ATOM 1529 N N . ARG A 1 189 ? -24.872 9.795 14.832 1.00 27.05 189 ARG A N 1
ATOM 1530 C CA . ARG A 1 189 ? -25.114 9.694 13.395 1.00 27.05 189 ARG A CA 1
ATOM 1531 C C . ARG A 1 189 ? -26.301 10.594 13.057 1.00 27.05 189 ARG A C 1
ATOM 1533 O O . ARG A 1 189 ? -27.431 10.250 13.383 1.00 27.05 189 ARG A O 1
ATOM 1540 N N . HIS A 1 190 ? -26.040 11.709 12.384 1.00 24.41 190 HIS A N 1
ATOM 1541 C CA . HIS A 1 190 ? -26.954 12.153 11.340 1.00 24.41 190 HIS A CA 1
ATOM 1542 C C . HIS A 1 190 ? -26.610 11.350 10.088 1.00 24.41 190 HIS A C 1
ATOM 1544 O O . HIS A 1 190 ? -25.449 11.295 9.681 1.00 24.41 190 HIS A O 1
ATOM 1550 N N . ASP A 1 191 ? -27.607 10.659 9.543 1.00 35.69 191 ASP A N 1
ATOM 1551 C CA . ASP A 1 191 ? -27.476 9.866 8.327 1.00 35.69 191 ASP A CA 1
ATOM 1552 C C . ASP A 1 191 ? -27.016 10.743 7.158 1.00 35.69 191 ASP A C 1
ATOM 1554 O O . ASP A 1 191 ? -27.808 11.449 6.544 1.00 35.69 191 ASP A O 1
ATOM 1558 N N . THR A 1 192 ? -25.736 10.643 6.819 1.00 27.08 192 THR A N 1
ATOM 1559 C CA . THR A 1 192 ? -25.236 10.771 5.449 1.00 27.08 192 THR A CA 1
ATOM 1560 C C . THR A 1 192 ? -24.098 9.774 5.306 1.00 27.08 192 THR A C 1
ATOM 1562 O O . THR A 1 192 ? -23.104 9.851 6.031 1.00 27.08 192 THR A O 1
ATOM 1565 N N . GLY A 1 193 ? -24.297 8.787 4.433 1.00 33.97 193 GLY A N 1
ATOM 1566 C CA . GLY A 1 193 ? -23.329 7.738 4.147 1.00 33.97 193 GLY A CA 1
ATOM 1567 C C . GLY A 1 193 ? -21.966 8.308 3.775 1.00 33.97 193 GLY A C 1
ATOM 1568 O O . GLY A 1 193 ? -21.868 9.261 3.010 1.00 33.97 193 GLY A O 1
ATOM 1569 N N . ASP A 1 194 ? -20.930 7.749 4.388 1.00 24.16 194 ASP A N 1
ATOM 1570 C CA . ASP A 1 194 ? -19.851 7.049 3.689 1.00 24.16 194 ASP A CA 1
ATOM 1571 C C . ASP A 1 194 ? -18.603 7.020 4.571 1.00 24.16 194 ASP A C 1
ATOM 1573 O O . ASP A 1 194 ? -17.992 8.029 4.917 1.00 24.16 194 ASP A O 1
ATOM 1577 N N . SER A 1 195 ? -18.201 5.806 4.927 1.00 21.33 195 SER A N 1
ATOM 1578 C CA . SER A 1 195 ? -16.847 5.516 5.373 1.00 21.33 195 SER A CA 1
ATOM 1579 C C . SER A 1 195 ? -16.463 4.171 4.777 1.00 21.33 195 SER A C 1
ATOM 1581 O O . SER A 1 195 ? -17.218 3.211 4.923 1.00 21.33 195 SER A O 1
ATOM 1583 N N . LEU A 1 196 ? -15.317 4.122 4.094 1.00 22.52 196 LEU A N 1
ATOM 1584 C CA . LEU A 1 196 ? -14.193 3.212 4.357 1.00 22.52 196 LEU A CA 1
ATOM 1585 C C . LEU A 1 196 ? -13.323 3.007 3.099 1.00 22.52 196 LEU A C 1
ATOM 1587 O O . LEU A 1 196 ? -13.828 2.737 2.013 1.00 22.52 196 LEU A O 1
ATOM 1591 N N . VAL A 1 197 ? -12.007 3.041 3.362 1.00 29.12 197 VAL A N 1
ATOM 1592 C CA . VAL A 1 197 ? -10.833 2.682 2.531 1.00 29.12 197 VAL A CA 1
ATOM 1593 C C . VAL A 1 197 ? -10.437 3.649 1.409 1.00 29.12 197 VAL A C 1
ATOM 1595 O O . VAL A 1 197 ? -11.014 3.611 0.304 1.00 29.12 197 VAL A O 1
#

InterPro domains:
  IPR015797 NUDIX hydrolase-like domain superfamily [SSF55811] (27-165)
  IPR039989 ADP-ribose pyrophosphatase, mitochondrial [PTHR13030] (26-164)
  IPR059114 NUDT9-like, N-terminal domain [PF25969] (50-134)

Foldseek 3Di:
DVVVVVVVVVVVVVVQVVQLVPLDDPDQDDVLADFPDAFPPDDDAGFDHAPSQRFRPVDDDPVQDAEEDADPVLAPDPLADHPPVPDDDDALADGPPDGRNDPRGRFAADPSRFTDDSSGDRRYHYQHHDRYGHDDDWDFDWAWDADPNFIKTFWDQDPVPSDIGGDGHPDDDPDADPVRDTDIDTDDDPDDDDDDD

Organism: Oesophagostomum dentatum (NCBI:txid61180)

Sequence (197 aa):
MERYRCLLIRIILLMSVWNHLLCTAKMIHKKCRVTDVPYLRSKNVFRFNVPDEKVRWSVEFPEYNPPDYTDPNALGKKWADPDVKSGKFKWNSVDGKINRKSFVCDYAFDEDSRPINPVGRTGLRGRGVLGRWGPNHAADPIVTRIKNGKLQFVAIERHDTGEWGPNHAADPIVTRNKNGKLQFVAIERHDTGDSLV

Secondary structure (DSSP, 8-state):
-HHHHHHHHHHHHHHHHHHHHT-------SGGG--SSPPTT-SS--PPP--GGG-STTS--TT----EEE-GGGTT-TTS---TTT----TTSEETTEE---SS----B-TTSPBPPTT---S-EEEET-SSSS---------EEEETTEEEEE-EE-TTT--EE----SS------TTSPPPEEE----S------